Protein AF-0000000078946433 (afdb_homodimer)

Sequence (306 aa):
MAEMIIPYPQLQKILERTCELAVIKPRAEEMMEIVEKKLADLFEVAYENAKAERSDTIKMRHIPITKGFKNSLNLFRAVIEDEKVQIEPIRKFLLKKIPGDIPLEEDVVNELPIIAGTLFVLIGRVIKALHPEIKNVYPEHIEEAKKVLDYTLMAEMIIPYPQLQKILERTCELAVIKPRAEEMMEIVEKKLADLFEVAYENAKAERSDTIKMRHIPITKGFKNSLNLFRAVIEDEKVQIEPIRKFLLKKIPGDIPLEEDVVNELPIIAGTLFVLIGRVIKALHPEIKNVYPEHIEEAKKVLDYTL

InterPro domains:
  IPR009072 Histone-fold [G3DSA:1.10.20.10] (5-153)
  IPR009072 Histone-fold [SSF47113] (1-153)
  IPR015207 Protein of unknown function DUF1931 [PF09123] (11-150)

Nearest PDB structures (foldseek):
  1wwi-assembly1_A  TM=9.466E-01  e=3.142E-09  Thermus thermophilus HB8
  1r4v-assembly1_A  TM=7.487E-01  e=1.246E-05  Aquifex aeolicus VF5
  7dlx-assembly3_C  TM=6.858E-01  e=6.399E-03  Saccharomyces cerevisiae RM11-1a
  4nft-assembly4_D  TM=5.917E-01  e=3.392E-02  Homo sapiens
  4nft-assembly2_B  TM=6.595E-01  e=8.466E-02  Homo sapiens

Radius of gyration: 19.28 Å; Cα contacts (8 Å, |Δi|>4): 413; chains: 2; bounding box: 47×58×39 Å

pLDDT: mean 93.13, std 7.04, range [43.69, 98.5]

Structure (mmCIF, N/CA/C/O backbone):
data_AF-0000000078946433-model_v1
#
loop_
_entity.id
_entity.type
_entity.pdbx_description
1 polymer 'DUF1931 family protein'
#
loop_
_atom_site.group_PDB
_atom_site.id
_atom_site.type_symbol
_atom_site.label_atom_id
_atom_site.label_alt_id
_atom_site.label_comp_id
_atom_site.label_asym_id
_atom_site.label_entity_id
_atom_site.label_seq_id
_atom_site.pdbx_PDB_ins_code
_atom_site.Cartn_x
_atom_site.Cartn_y
_atom_site.Cartn_z
_atom_site.occupancy
_atom_site.B_iso_or_equiv
_atom_site.auth_seq_id
_atom_site.auth_comp_id
_atom_site.auth_asym_id
_atom_site.auth_atom_id
_atom_site.pdbx_PDB_model_num
ATOM 1 N N . MET A 1 1 ? 9.578 -29.906 1.624 1 44.09 1 MET A N 1
ATOM 2 C CA . MET A 1 1 ? 9.812 -28.562 1.107 1 44.09 1 MET A CA 1
ATOM 3 C C . MET A 1 1 ? 8.508 -27.766 1.053 1 44.09 1 MET A C 1
ATOM 5 O O . MET A 1 1 ? 7.465 -28.312 0.686 1 44.09 1 MET A O 1
ATOM 9 N N . ALA A 1 2 ? 8.297 -26.844 1.805 1 53.72 2 ALA A N 1
ATOM 10 C CA . ALA A 1 2 ? 6.98 -26.234 1.917 1 53.72 2 ALA A CA 1
ATOM 11 C C . ALA A 1 2 ? 6.422 -25.875 0.542 1 53.72 2 ALA A C 1
ATOM 13 O O . ALA A 1 2 ? 7.133 -25.328 -0.302 1 53.72 2 ALA A O 1
ATOM 14 N N . GLU A 1 3 ? 5.414 -26.578 0.146 1 73.5 3 GLU A N 1
ATOM 15 C CA . GLU A 1 3 ? 4.801 -26.375 -1.165 1 73.5 3 GLU A CA 1
ATOM 16 C C . GLU A 1 3 ? 4.484 -24.906 -1.411 1 73.5 3 GLU A C 1
ATOM 18 O O . GLU A 1 3 ? 3.838 -24.266 -0.586 1 73.5 3 GLU A O 1
ATOM 23 N N . MET A 1 4 ? 5.254 -24.219 -2.314 1 86.62 4 MET A N 1
ATOM 24 C CA . MET A 1 4 ? 4.996 -22.844 -2.707 1 86.62 4 MET A CA 1
ATOM 25 C C . MET A 1 4 ? 3.609 -22.703 -3.324 1 86.62 4 MET A C 1
ATOM 27 O O . MET A 1 4 ? 3.172 -23.578 -4.082 1 86.62 4 MET A O 1
ATOM 31 N N . ILE A 1 5 ? 2.906 -21.703 -2.92 1 91.19 5 ILE A N 1
ATOM 32 C CA . ILE A 1 5 ? 1.547 -21.531 -3.418 1 91.19 5 ILE A CA 1
ATOM 33 C C . ILE A 1 5 ? 1.578 -21.266 -4.922 1 91.19 5 ILE A C 1
ATOM 35 O O . ILE A 1 5 ? 0.597 -21.516 -5.621 1 91.19 5 ILE A O 1
ATOM 39 N N . ILE A 1 6 ? 2.674 -20.719 -5.434 1 91.19 6 ILE A N 1
ATOM 40 C CA . ILE A 1 6 ? 2.982 -20.641 -6.859 1 91.19 6 ILE A CA 1
ATOM 41 C C . ILE A 1 6 ? 4.258 -21.422 -7.152 1 91.19 6 ILE A C 1
ATOM 43 O O . ILE A 1 6 ? 5.309 -21.172 -6.562 1 91.19 6 ILE A O 1
ATOM 47 N N . PRO A 1 7 ? 4.168 -22.344 -8.07 1 92.88 7 PRO A N 1
ATOM 48 C CA . PRO A 1 7 ? 5.344 -23.172 -8.375 1 92.88 7 PRO A CA 1
ATOM 49 C C . PRO A 1 7 ? 6.523 -22.344 -8.875 1 92.88 7 PRO A C 1
ATOM 51 O O . PRO A 1 7 ? 6.336 -21.359 -9.594 1 92.88 7 PRO A O 1
ATOM 54 N N . TYR A 1 8 ? 7.766 -22.891 -8.562 1 94.81 8 TYR A N 1
ATOM 55 C CA . TYR A 1 8 ? 9.008 -22.172 -8.828 1 94.81 8 TYR A CA 1
ATOM 56 C C . TYR A 1 8 ? 9.148 -21.859 -10.312 1 94.81 8 TYR A C 1
ATOM 58 O O . TYR A 1 8 ? 9.438 -20.719 -10.688 1 94.81 8 TYR A O 1
ATOM 66 N N . PRO A 1 9 ? 8.867 -22.781 -11.203 1 93.44 9 PRO A N 1
ATOM 67 C CA . PRO A 1 9 ? 9.047 -22.469 -12.617 1 93.44 9 PRO A CA 1
ATOM 68 C C . PRO A 1 9 ? 8.148 -21.328 -13.094 1 93.44 9 PRO A C 1
ATOM 70 O O . PRO A 1 9 ? 8.555 -20.531 -13.93 1 93.44 9 PRO A O 1
ATOM 73 N N . GLN A 1 10 ? 6.996 -21.281 -12.562 1 92.06 10 GLN A N 1
ATOM 74 C CA . GLN A 1 10 ? 6.074 -20.203 -12.922 1 92.06 10 GLN A CA 1
ATOM 75 C C . GLN A 1 10 ? 6.547 -18.859 -12.359 1 92.06 10 GLN A C 1
ATOM 77 O O . GLN A 1 10 ? 6.477 -17.844 -13.047 1 92.06 10 GLN A O 1
ATOM 82 N N . LEU A 1 11 ? 7.023 -18.844 -11.156 1 92.38 11 LEU A N 1
ATOM 83 C CA . LEU A 1 11 ? 7.508 -17.641 -10.508 1 92.38 11 LEU A CA 1
ATOM 84 C C . LEU A 1 11 ? 8.68 -17.031 -11.281 1 92.38 11 LEU A C 1
ATOM 86 O O . LEU A 1 11 ? 8.766 -15.812 -11.422 1 92.38 11 LEU A O 1
ATOM 90 N N . GLN A 1 12 ? 9.531 -17.922 -11.727 1 94.06 12 GLN A N 1
ATOM 91 C CA . GLN A 1 12 ? 10.68 -17.469 -12.516 1 94.06 12 GLN A CA 1
ATOM 92 C C . GLN A 1 12 ? 10.227 -16.719 -13.773 1 94.06 12 GLN A C 1
ATOM 94 O O . GLN A 1 12 ? 10.734 -15.648 -14.078 1 94.06 12 GLN A O 1
ATOM 99 N N . LYS A 1 13 ? 9.297 -17.344 -14.438 1 92.5 13 LYS A N 1
ATOM 100 C CA . LYS A 1 13 ? 8.805 -16.734 -15.68 1 92.5 13 LYS A CA 1
ATOM 101 C C . LYS A 1 13 ? 8.109 -15.406 -15.406 1 92.5 13 LYS A C 1
ATOM 103 O O . LYS A 1 13 ? 8.305 -14.445 -16.156 1 92.5 13 LYS A O 1
ATOM 108 N N . ILE A 1 14 ? 7.324 -15.352 -14.367 1 91.75 14 ILE A N 1
ATOM 109 C CA . ILE A 1 14 ? 6.59 -14.141 -14 1 91.75 14 ILE A CA 1
ATOM 110 C C . ILE A 1 14 ? 7.57 -13 -13.742 1 91.75 14 ILE A C 1
ATOM 112 O O . ILE A 1 14 ? 7.426 -11.914 -14.305 1 91.75 14 ILE A O 1
ATOM 116 N N . LEU A 1 15 ? 8.594 -13.227 -12.922 1 93.75 15 LEU A N 1
ATOM 117 C CA . LEU A 1 15 ? 9.547 -12.188 -12.547 1 93.75 15 LEU A CA 1
ATOM 118 C C . LEU A 1 15 ? 10.375 -11.75 -13.75 1 93.75 15 LEU A C 1
ATOM 120 O O . LEU A 1 15 ? 10.664 -10.562 -13.914 1 93.75 15 LEU A O 1
ATOM 124 N N . GLU A 1 16 ? 10.711 -12.711 -14.531 1 93.62 16 GLU A N 1
ATOM 125 C CA . GLU A 1 16 ? 11.5 -12.391 -15.719 1 93.62 16 GLU A CA 1
ATOM 126 C C . GLU A 1 16 ? 10.703 -11.523 -16.688 1 93.62 16 GLU A C 1
ATOM 128 O O . GLU A 1 16 ? 11.203 -10.516 -17.188 1 93.62 16 GLU A O 1
ATOM 133 N N . ARG A 1 17 ? 9.492 -11.852 -16.891 1 91.31 17 ARG A N 1
ATOM 134 C CA . ARG A 1 17 ? 8.664 -11.188 -17.891 1 91.31 17 ARG A CA 1
ATOM 135 C C . ARG A 1 17 ? 8.188 -9.828 -17.391 1 91.31 17 ARG A C 1
ATOM 137 O O . ARG A 1 17 ? 7.98 -8.906 -18.188 1 91.31 17 ARG A O 1
ATOM 144 N N . THR A 1 18 ? 8.016 -9.695 -16.109 1 91.69 18 THR A N 1
ATOM 145 C CA . THR A 1 18 ? 7.395 -8.484 -15.594 1 91.69 18 THR A CA 1
ATOM 146 C C . THR A 1 18 ? 8.453 -7.512 -15.07 1 91.69 18 THR A C 1
ATOM 148 O O . THR A 1 18 ? 8.258 -6.293 -15.109 1 91.69 18 THR A O 1
ATOM 151 N N . CYS A 1 19 ? 9.586 -8.016 -14.555 1 93.25 19 CYS A N 1
ATOM 152 C CA . CYS A 1 19 ? 10.555 -7.152 -13.883 1 93.25 19 CYS A CA 1
ATOM 153 C C . CYS A 1 19 ? 11.953 -7.352 -14.461 1 93.25 19 CYS A C 1
ATOM 155 O O . CYS A 1 19 ? 12.906 -6.699 -14.031 1 93.25 19 CYS A O 1
ATOM 157 N N . GLU A 1 20 ? 12.133 -8.281 -15.406 1 94.88 20 GLU A N 1
ATOM 158 C CA . GLU A 1 20 ? 13.445 -8.594 -15.961 1 94.88 20 GLU A CA 1
ATOM 159 C C . GLU A 1 20 ? 14.422 -9.016 -14.859 1 94.88 20 GLU A C 1
ATOM 161 O O . GLU A 1 20 ? 15.562 -8.555 -14.82 1 94.88 20 GLU A O 1
ATOM 166 N N . LEU A 1 21 ? 13.891 -9.859 -14 1 96.31 21 LEU A N 1
ATOM 167 C CA . LEU A 1 21 ? 14.703 -10.359 -12.891 1 96.31 21 LEU A CA 1
ATOM 168 C C . LEU A 1 21 ? 14.82 -11.883 -12.961 1 96.31 21 LEU A C 1
ATOM 170 O O . LEU A 1 21 ? 13.844 -12.57 -13.242 1 96.31 21 LEU A O 1
ATOM 174 N N . ALA A 1 22 ? 16.016 -12.352 -12.766 1 96.81 22 ALA A N 1
ATOM 175 C CA . ALA A 1 22 ? 16.281 -13.781 -12.586 1 96.81 22 ALA A CA 1
ATOM 176 C C . ALA A 1 22 ? 16.391 -14.141 -11.102 1 96.81 22 ALA A C 1
ATOM 178 O O . ALA A 1 22 ? 17.016 -13.406 -10.328 1 96.81 22 ALA A O 1
ATOM 179 N N . VAL A 1 23 ? 15.711 -15.219 -10.734 1 96 23 VAL A N 1
ATOM 180 C CA . VAL A 1 23 ? 15.727 -15.617 -9.336 1 96 23 VAL A CA 1
ATOM 181 C C . VAL A 1 23 ? 15.992 -17.125 -9.227 1 96 23 VAL A C 1
ATOM 183 O O . VAL A 1 23 ? 15.422 -17.906 -9.984 1 96 23 VAL A O 1
ATOM 186 N N . ILE A 1 24 ? 16.953 -17.516 -8.336 1 96.44 24 ILE A N 1
ATOM 187 C CA . ILE A 1 24 ? 17.156 -18.938 -8.062 1 96.44 24 ILE A CA 1
ATOM 188 C C . ILE A 1 24 ? 16.156 -19.422 -7.012 1 96.44 24 ILE A C 1
ATOM 190 O O . ILE A 1 24 ? 15.508 -18.609 -6.352 1 96.44 24 ILE A O 1
ATOM 194 N N . LYS A 1 25 ? 16.047 -20.672 -6.844 1 95.38 25 LYS A N 1
ATOM 195 C CA . LYS A 1 25 ? 14.984 -21.281 -6.051 1 95.38 25 LYS A CA 1
ATOM 196 C C . LYS A 1 25 ? 15.039 -20.797 -4.602 1 95.38 25 LYS A C 1
ATOM 198 O O . LYS A 1 25 ? 14.023 -20.422 -4.027 1 95.38 25 LYS A O 1
ATOM 203 N N . PRO A 1 26 ? 16.203 -20.719 -3.906 1 96.12 26 PRO A N 1
ATOM 204 C CA . PRO A 1 26 ? 16.234 -20.266 -2.514 1 96.12 26 PRO A CA 1
ATOM 205 C C . PRO A 1 26 ? 15.727 -18.828 -2.35 1 96.12 26 PRO A C 1
ATOM 207 O O . PRO A 1 26 ? 15.062 -18.516 -1.364 1 96.12 26 PRO A O 1
ATOM 210 N N . ARG A 1 27 ? 16.031 -17.984 -3.346 1 96.75 27 ARG A N 1
ATOM 211 C CA . ARG A 1 27 ? 15.578 -16.609 -3.301 1 96.75 27 ARG A CA 1
ATOM 212 C C . ARG A 1 27 ? 14.078 -16.516 -3.561 1 96.75 27 ARG A C 1
ATOM 214 O O . ARG A 1 27 ? 13.383 -15.703 -2.939 1 96.75 27 ARG A O 1
ATOM 221 N N . ALA A 1 28 ? 13.633 -17.344 -4.43 1 96.12 28 ALA A N 1
ATOM 222 C CA . ALA A 1 28 ? 12.203 -17.391 -4.707 1 96.12 28 ALA A CA 1
ATOM 223 C C . ALA A 1 28 ? 11.414 -17.781 -3.465 1 96.12 28 ALA A C 1
ATOM 225 O O . ALA A 1 28 ? 10.336 -17.25 -3.207 1 96.12 28 ALA A O 1
ATOM 226 N N . GLU A 1 29 ? 11.961 -18.672 -2.76 1 96.38 29 GLU A N 1
ATOM 227 C CA . GLU A 1 29 ? 11.32 -19.125 -1.526 1 96.38 29 GLU A CA 1
ATOM 228 C C . GLU A 1 29 ? 11.281 -18 -0.487 1 96.38 29 GLU A C 1
ATOM 230 O O . GLU A 1 29 ? 10.305 -17.859 0.243 1 96.38 29 GLU A O 1
ATOM 235 N N . GLU A 1 30 ? 12.352 -17.297 -0.428 1 96.94 30 GLU A N 1
ATOM 236 C CA . GLU A 1 30 ? 12.383 -16.141 0.465 1 96.94 30 GLU A CA 1
ATOM 237 C C . GLU A 1 30 ? 11.32 -15.109 0.079 1 96.94 30 GLU A C 1
ATOM 239 O O . GLU A 1 30 ? 10.625 -14.578 0.943 1 96.94 30 GLU A O 1
ATOM 244 N N . MET A 1 31 ? 11.188 -14.883 -1.16 1 96.94 31 MET A N 1
ATOM 245 C CA . MET A 1 31 ? 10.18 -13.953 -1.648 1 96.94 31 MET A CA 1
ATOM 246 C C . MET A 1 31 ? 8.773 -14.469 -1.36 1 96.94 31 MET A C 1
ATOM 248 O O . MET A 1 31 ? 7.871 -13.688 -1.046 1 96.94 31 MET A O 1
ATOM 252 N N . MET A 1 32 ? 8.625 -15.773 -1.478 1 96.19 32 MET A N 1
ATOM 253 C CA . MET A 1 32 ? 7.324 -16.391 -1.226 1 96.19 32 MET A CA 1
ATOM 254 C C . MET A 1 32 ? 6.883 -16.156 0.216 1 96.19 32 MET A C 1
ATOM 256 O O . MET A 1 32 ? 5.695 -15.961 0.483 1 96.19 32 MET A O 1
ATOM 260 N N . GLU A 1 33 ? 7.82 -16.172 1.097 1 96.25 33 GLU A N 1
ATOM 261 C CA . GLU A 1 33 ? 7.484 -15.898 2.492 1 96.25 33 GLU A CA 1
ATOM 262 C C . GLU A 1 33 ? 6.887 -14.5 2.652 1 96.25 33 GLU A C 1
ATOM 264 O O . GLU A 1 33 ? 5.934 -14.312 3.414 1 96.25 33 GLU A O 1
ATOM 269 N N . ILE A 1 34 ? 7.426 -13.578 1.973 1 97.75 34 ILE A N 1
ATOM 270 C CA . ILE A 1 34 ? 6.902 -12.219 2.012 1 97.75 34 ILE A CA 1
ATOM 271 C C . ILE A 1 34 ? 5.5 -12.188 1.404 1 97.75 34 ILE A C 1
ATOM 273 O O . ILE A 1 34 ? 4.586 -11.578 1.964 1 97.75 34 ILE A O 1
ATOM 277 N N . VAL A 1 35 ? 5.332 -12.859 0.272 1 97 35 VAL A N 1
ATOM 278 C CA . VAL A 1 35 ? 4.051 -12.891 -0.424 1 97 35 VAL A CA 1
ATOM 279 C C . VAL A 1 35 ? 2.984 -13.492 0.49 1 97 35 VAL A C 1
ATOM 281 O O . VAL A 1 35 ? 1.884 -12.945 0.609 1 97 35 VAL A O 1
ATOM 284 N N . GLU A 1 36 ? 3.346 -14.578 1.082 1 96.56 36 GLU A N 1
ATOM 285 C CA . GLU A 1 36 ? 2.406 -15.25 1.977 1 96.56 36 GLU A CA 1
ATOM 286 C C . GLU A 1 36 ? 2 -14.336 3.131 1 96.56 36 GLU A C 1
ATOM 288 O O . GLU A 1 36 ? 0.82 -14.258 3.48 1 96.56 36 GLU A O 1
ATOM 293 N N . LYS A 1 37 ? 2.934 -13.711 3.705 1 97 37 LYS A N 1
ATOM 294 C CA . LYS A 1 37 ? 2.645 -12.789 4.801 1 97 37 LYS A CA 1
ATOM 295 C C . LYS A 1 37 ? 1.746 -11.648 4.332 1 97 37 LYS A C 1
ATOM 297 O O . LYS A 1 37 ? 0.779 -11.297 5.012 1 97 37 LYS A O 1
ATOM 302 N N . LYS A 1 38 ? 2.074 -11.039 3.201 1 97.75 38 LYS A N 1
ATOM 303 C CA . LYS A 1 38 ? 1.301 -9.898 2.715 1 97.75 38 LYS A CA 1
ATOM 304 C C . LYS A 1 38 ? -0.093 -10.336 2.27 1 97.75 38 LYS A C 1
ATOM 306 O O . LYS A 1 38 ? -1.058 -9.578 2.41 1 97.75 38 LYS A O 1
ATOM 311 N N . LEU A 1 39 ? -0.188 -11.523 1.683 1 97.62 39 LEU A N 1
ATOM 312 C CA . LEU A 1 39 ? -1.496 -12.078 1.354 1 97.62 39 LEU A CA 1
ATOM 313 C C . LEU A 1 39 ? -2.361 -12.211 2.604 1 97.62 39 LEU A C 1
ATOM 315 O O . LE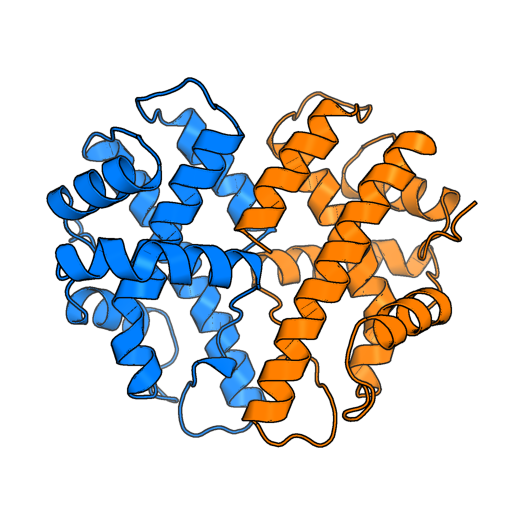U A 1 39 ? -3.518 -11.781 2.609 1 97.62 39 LEU A O 1
ATOM 319 N N . ALA A 1 40 ? -1.793 -12.766 3.633 1 97.31 40 ALA A N 1
ATOM 320 C CA . ALA A 1 40 ? -2.504 -12.891 4.902 1 97.31 40 ALA A CA 1
ATOM 321 C C . ALA A 1 40 ? -2.902 -11.516 5.441 1 97.31 40 ALA A C 1
ATOM 323 O O . ALA A 1 40 ? -4.027 -11.336 5.914 1 97.31 40 ALA A O 1
ATOM 324 N N . ASP A 1 41 ? -1.976 -10.594 5.371 1 97.75 41 ASP A N 1
ATOM 325 C CA . ASP A 1 41 ? -2.25 -9.242 5.848 1 97.75 41 ASP A CA 1
ATOM 326 C C . ASP A 1 41 ? -3.414 -8.617 5.082 1 97.75 41 ASP A C 1
ATOM 328 O O . ASP A 1 41 ? -4.285 -7.98 5.676 1 97.75 41 ASP A O 1
ATOM 332 N N . LEU A 1 42 ? -3.43 -8.734 3.756 1 98.12 42 LEU A N 1
ATOM 333 C CA . LEU A 1 42 ? -4.504 -8.195 2.93 1 98.12 42 LEU A CA 1
ATOM 334 C C . LEU A 1 42 ? -5.855 -8.758 3.359 1 98.12 42 LEU A C 1
ATOM 336 O O . LEU A 1 42 ? -6.828 -8.008 3.488 1 98.12 42 LEU A O 1
ATOM 340 N N . PHE A 1 43 ? -5.887 -9.992 3.662 1 98.31 43 PHE A N 1
ATOM 341 C CA . PHE A 1 43 ? -7.176 -10.625 3.908 1 98.31 43 PHE A CA 1
ATOM 342 C C . PHE A 1 43 ? -7.578 -10.484 5.371 1 98.31 43 PHE A C 1
ATOM 344 O O . PHE A 1 43 ? -8.75 -10.641 5.715 1 98.31 43 PHE A O 1
ATOM 351 N N . GLU A 1 44 ? -6.594 -10.281 6.219 1 97.75 44 GLU A N 1
ATOM 352 C CA . GLU A 1 44 ? -6.961 -9.852 7.562 1 97.75 44 GLU A CA 1
ATOM 353 C C . GLU A 1 44 ? -7.789 -8.57 7.527 1 97.75 44 GLU A C 1
ATOM 355 O O . GLU A 1 44 ? -8.82 -8.469 8.195 1 97.75 44 GLU A O 1
ATOM 360 N N . VAL A 1 45 ? -7.352 -7.617 6.754 1 97.88 45 VAL A N 1
ATOM 361 C CA . VAL A 1 45 ? -8.07 -6.355 6.621 1 97.88 45 VAL A CA 1
ATOM 362 C C . VAL A 1 45 ? -9.406 -6.59 5.922 1 97.88 45 VAL A C 1
ATOM 364 O O . VAL A 1 45 ? -10.422 -6.016 6.312 1 97.88 45 VAL A O 1
ATOM 367 N N . ALA A 1 46 ? -9.398 -7.441 4.895 1 98.25 46 ALA A N 1
ATOM 368 C CA . ALA A 1 46 ? -10.641 -7.758 4.191 1 98.25 46 ALA A CA 1
ATOM 369 C C . ALA A 1 46 ? -11.68 -8.328 5.152 1 98.25 46 ALA A C 1
ATOM 371 O O . ALA A 1 46 ? -12.859 -7.969 5.082 1 98.25 46 ALA A O 1
ATOM 372 N N . TYR A 1 47 ? -11.211 -9.195 6.012 1 98 47 TYR A N 1
ATOM 373 C CA . TYR A 1 47 ? -12.086 -9.805 7.008 1 98 47 TYR A CA 1
ATOM 374 C C . TYR A 1 47 ? -12.68 -8.742 7.93 1 98 47 TYR A C 1
ATOM 376 O O . TYR A 1 47 ? -13.883 -8.727 8.172 1 98 47 TYR A O 1
ATOM 384 N N . GLU A 1 48 ? -11.859 -7.871 8.391 1 97.69 48 GLU A N 1
ATOM 385 C CA . GLU A 1 48 ? -12.312 -6.797 9.273 1 97.69 48 GLU A CA 1
ATOM 386 C C . GLU A 1 48 ? -13.344 -5.91 8.578 1 97.69 48 GLU A C 1
ATOM 388 O O . GLU A 1 48 ? -14.336 -5.512 9.18 1 97.69 48 GLU A O 1
ATOM 393 N N . ASN A 1 49 ? -13.094 -5.586 7.34 1 98.12 49 ASN A N 1
ATOM 394 C CA . ASN A 1 49 ? -14.016 -4.754 6.574 1 98.12 49 ASN A CA 1
ATOM 395 C C . ASN A 1 49 ? -15.352 -5.457 6.355 1 98.12 49 ASN A C 1
ATOM 397 O O . ASN A 1 49 ? -16.406 -4.828 6.445 1 98.12 49 ASN A O 1
ATOM 401 N N . ALA A 1 50 ? -15.273 -6.715 5.996 1 98.25 50 ALA A N 1
ATOM 402 C CA . ALA A 1 50 ? -16.5 -7.492 5.805 1 98.25 50 ALA A CA 1
ATOM 403 C C . ALA A 1 50 ? -17.328 -7.535 7.086 1 98.25 50 ALA A C 1
ATOM 405 O O . ALA A 1 50 ? -18.547 -7.387 7.043 1 98.25 50 ALA A O 1
ATOM 406 N N . LYS A 1 51 ? -16.688 -7.762 8.227 1 97.62 51 LYS A N 1
ATOM 407 C CA . LYS A 1 51 ? -17.359 -7.766 9.523 1 97.62 51 LYS A CA 1
ATOM 408 C C . LYS A 1 51 ? -18.016 -6.41 9.812 1 97.62 51 LYS A C 1
ATOM 410 O O . LYS A 1 51 ? -19.156 -6.348 10.25 1 97.62 51 LYS A O 1
ATOM 415 N N . ALA A 1 52 ? -17.25 -5.371 9.547 1 96.75 52 ALA A N 1
ATOM 416 C CA . ALA A 1 52 ? -17.766 -4.023 9.781 1 96.75 52 ALA A CA 1
ATOM 417 C C . ALA A 1 52 ? -18.984 -3.736 8.922 1 96.75 52 ALA A C 1
ATOM 419 O O . ALA A 1 52 ? -19.891 -3.02 9.344 1 96.75 52 ALA A O 1
ATOM 420 N N . GLU A 1 53 ? -19.016 -4.242 7.707 1 97.06 53 GLU A N 1
ATOM 421 C CA . GLU A 1 53 ? -20.156 -4.07 6.805 1 97.06 53 GLU A CA 1
ATOM 422 C C . GLU A 1 53 ? -21.281 -5.031 7.152 1 97.06 53 GLU A C 1
ATOM 424 O O . GLU A 1 53 ? -22.406 -4.891 6.645 1 97.06 53 GLU A O 1
ATOM 429 N N . ARG A 1 54 ? -21.031 -6.051 7.996 1 97.06 54 ARG A N 1
ATOM 430 C CA . ARG A 1 54 ? -21.938 -7.156 8.273 1 97.06 54 ARG A CA 1
ATOM 431 C C . ARG A 1 54 ? -22.297 -7.914 7 1 97.06 54 ARG A C 1
ATOM 433 O O . ARG A 1 54 ? -23.469 -8.195 6.746 1 97.06 54 ARG A O 1
ATOM 440 N N . SER A 1 55 ? -21.219 -8.109 6.234 1 97.19 55 SER A N 1
ATOM 441 C CA . SER A 1 55 ? -21.375 -8.844 4.984 1 97.19 55 SER A CA 1
ATOM 442 C C . SER A 1 55 ? -21.312 -10.352 5.219 1 97.19 55 SER A C 1
ATOM 444 O O . SER A 1 55 ? -20.547 -10.828 6.055 1 97.19 55 SER A O 1
ATOM 446 N N . ASP A 1 56 ? -22.016 -11.125 4.383 1 97.44 56 ASP A N 1
ATOM 447 C CA . ASP A 1 56 ? -22.047 -12.578 4.523 1 97.44 56 ASP A CA 1
ATOM 448 C C . ASP A 1 56 ? -20.859 -13.227 3.822 1 97.44 56 ASP A C 1
ATOM 450 O O . ASP A 1 56 ? -20.562 -14.398 4.047 1 97.44 56 ASP A O 1
ATOM 454 N N . THR A 1 57 ? -20.188 -12.461 2.977 1 98.19 57 THR A N 1
ATOM 455 C CA . THR A 1 57 ? -19 -12.938 2.258 1 98.19 57 THR A CA 1
ATOM 456 C C . THR A 1 57 ? -17.938 -11.844 2.193 1 98.19 57 THR A C 1
ATOM 458 O O . THR A 1 57 ? -18.234 -10.664 2.373 1 98.19 57 THR A O 1
ATOM 461 N N . ILE A 1 58 ? -16.75 -12.266 2.049 1 98.19 58 ILE A N 1
ATOM 462 C CA . ILE A 1 58 ? -15.672 -11.328 1.739 1 98.19 58 ILE A CA 1
ATOM 463 C C . ILE A 1 58 ? -15.703 -10.984 0.251 1 98.19 58 ILE A C 1
ATOM 465 O O . ILE A 1 58 ? -15.68 -11.875 -0.599 1 98.19 58 ILE A O 1
ATOM 469 N N . LYS A 1 59 ? -15.789 -9.734 -0.07 1 98.31 59 LYS A N 1
ATOM 470 C CA . LYS A 1 59 ? -15.883 -9.219 -1.433 1 98.31 59 LYS A CA 1
ATOM 471 C C . LYS A 1 59 ? -14.625 -8.453 -1.82 1 98.31 59 LYS A C 1
ATOM 473 O O . LYS A 1 59 ? -13.828 -8.086 -0.957 1 98.31 59 LYS A O 1
ATOM 478 N N . MET A 1 60 ? -14.43 -8.203 -3.092 1 97.44 60 MET A N 1
ATOM 479 C CA . MET A 1 60 ? -13.242 -7.523 -3.592 1 97.44 60 MET A CA 1
ATOM 480 C C . MET A 1 60 ? -13.07 -6.16 -2.93 1 97.44 60 MET A C 1
ATOM 482 O O . MET A 1 60 ? -11.953 -5.754 -2.605 1 97.44 60 MET A O 1
ATOM 486 N N . ARG A 1 61 ? -14.188 -5.477 -2.682 1 97.56 61 ARG A N 1
ATOM 487 C CA . ARG A 1 61 ? -14.125 -4.129 -2.129 1 97.56 61 ARG A CA 1
ATOM 488 C C . ARG A 1 61 ? -13.633 -4.152 -0.687 1 97.56 61 ARG A C 1
ATOM 490 O O . ARG A 1 61 ? -13.289 -3.107 -0.126 1 97.56 61 ARG A O 1
ATOM 497 N N . HIS A 1 62 ? -13.68 -5.332 -0.046 1 98.5 62 HIS A N 1
ATOM 498 C CA . HIS A 1 62 ? -13.219 -5.445 1.334 1 98.5 62 HIS A CA 1
ATOM 499 C C . HIS A 1 62 ? -11.695 -5.5 1.403 1 98.5 62 HIS A C 1
ATOM 501 O O . HIS A 1 62 ? -11.109 -5.281 2.467 1 98.5 62 HIS A O 1
ATOM 507 N N . ILE A 1 63 ? -11.031 -5.965 0.329 1 98.44 63 ILE A N 1
ATOM 508 C CA . ILE A 1 63 ? -9.578 -6.09 0.264 1 98.44 63 ILE A CA 1
ATOM 509 C C . ILE A 1 63 ? -8.953 -4.719 0.007 1 98.44 63 ILE A C 1
ATOM 511 O O . ILE A 1 63 ? -9.383 -3.996 -0.896 1 98.44 63 ILE A O 1
ATOM 515 N N . PRO A 1 64 ? -7.973 -4.344 0.821 1 98.19 64 PRO A N 1
ATOM 516 C CA . PRO A 1 64 ? -7.375 -3.02 0.642 1 98.19 64 PRO A CA 1
ATOM 517 C C . PRO A 1 64 ? -6.414 -2.961 -0.546 1 98.19 64 PRO A C 1
ATOM 519 O O . PRO A 1 64 ? -5.211 -2.775 -0.363 1 98.19 64 PRO A O 1
ATOM 522 N N . ILE A 1 65 ? -6.98 -3.041 -1.709 1 97.44 65 ILE A N 1
ATOM 523 C CA . ILE A 1 65 ? -6.211 -2.896 -2.939 1 97.44 65 ILE A CA 1
ATOM 524 C C . ILE A 1 65 ? -6.027 -1.416 -3.264 1 97.44 65 ILE A C 1
ATOM 526 O O . ILE A 1 65 ? -6.965 -0.752 -3.713 1 97.44 65 ILE A O 1
ATOM 530 N N . THR A 1 66 ? -4.871 -0.929 -3.039 1 97.44 66 THR A N 1
ATOM 531 C CA . THR A 1 66 ? -4.551 0.466 -3.32 1 97.44 66 THR A CA 1
ATOM 532 C C . THR A 1 66 ? -4.469 0.709 -4.824 1 97.44 66 THR A C 1
ATOM 534 O O . THR A 1 66 ? -4.426 -0.24 -5.613 1 97.44 66 THR A O 1
ATOM 537 N N . LYS A 1 67 ? -4.484 1.905 -5.191 1 96.12 67 LYS A N 1
ATOM 538 C CA . LYS A 1 67 ? -4.387 2.223 -6.613 1 96.12 67 LYS A CA 1
ATOM 539 C C . LYS A 1 67 ? -3.084 1.7 -7.207 1 96.12 67 LYS A C 1
ATOM 541 O O . LYS A 1 67 ? -3.07 1.165 -8.32 1 96.12 67 LYS A O 1
ATOM 546 N N . GLY A 1 68 ? -1.989 1.922 -6.523 1 93.88 68 GLY A N 1
ATOM 547 C CA . GLY A 1 68 ? -0.729 1.366 -6.988 1 93.88 68 GLY A CA 1
ATOM 548 C C . GLY A 1 68 ? -0.776 -0.137 -7.188 1 93.88 68 GLY A C 1
ATOM 549 O O . GLY A 1 68 ? -0.318 -0.649 -8.211 1 93.88 68 GLY A O 1
ATOM 550 N N . PHE A 1 69 ? -1.33 -0.818 -6.227 1 95.31 69 PHE A N 1
ATOM 551 C CA . PHE A 1 69 ? -1.49 -2.264 -6.34 1 95.31 69 PHE A CA 1
ATOM 552 C C . PHE A 1 69 ? -2.369 -2.621 -7.531 1 95.31 69 PHE A C 1
ATOM 554 O O . PHE A 1 69 ? -2.033 -3.518 -8.305 1 95.31 69 PHE A O 1
ATOM 561 N N . LYS A 1 70 ? -3.455 -1.922 -7.645 1 94.56 70 LYS A N 1
ATOM 562 C CA . LYS A 1 70 ? -4.398 -2.172 -8.727 1 94.56 70 LYS A CA 1
ATOM 563 C C . LYS A 1 70 ? -3.729 -2.008 -10.086 1 94.56 70 LYS A C 1
ATOM 565 O O . LYS A 1 70 ? -3.963 -2.801 -11 1 94.56 70 LYS A O 1
ATOM 570 N N . ASN A 1 71 ? -2.904 -0.989 -10.195 1 91.19 71 ASN A N 1
ATOM 571 C CA . ASN A 1 71 ? -2.176 -0.783 -11.445 1 91.19 71 ASN A CA 1
ATOM 572 C C . ASN A 1 71 ? -1.257 -1.961 -11.758 1 91.19 71 ASN A C 1
ATOM 574 O O . ASN A 1 71 ? -1.182 -2.406 -12.906 1 91.19 71 ASN A O 1
ATOM 578 N N . SER A 1 72 ? -0.619 -2.463 -10.766 1 88.62 72 SER A N 1
ATOM 579 C CA . SER A 1 72 ? 0.243 -3.627 -10.938 1 88.62 72 SER A CA 1
ATOM 580 C C . SER A 1 72 ? -0.57 -4.875 -11.266 1 88.62 72 SER A C 1
ATOM 582 O O . SER A 1 72 ? -0.158 -5.688 -12.094 1 88.62 72 SER A O 1
ATOM 584 N N . LEU A 1 73 ? -1.749 -4.969 -10.602 1 91.19 73 LEU A N 1
ATOM 585 C CA . LEU A 1 73 ? -2.662 -6.086 -10.836 1 91.19 73 LEU A CA 1
ATOM 586 C C . LEU A 1 73 ? -3.115 -6.125 -12.289 1 91.19 73 LEU A C 1
ATOM 588 O O . LEU A 1 73 ? -3.07 -7.176 -12.93 1 91.19 73 LEU A O 1
ATOM 592 N N . ASN A 1 74 ? -3.473 -5.012 -12.812 1 87.25 74 ASN A N 1
ATOM 593 C CA . ASN A 1 74 ? -3.986 -4.922 -14.172 1 87.25 74 ASN A CA 1
ATOM 594 C C . ASN A 1 74 ? -2.904 -5.242 -15.203 1 87.25 74 ASN A C 1
ATOM 596 O O . ASN A 1 74 ? -3.168 -5.918 -16.203 1 87.25 74 ASN A O 1
ATOM 600 N N . LEU A 1 75 ? -1.732 -4.773 -14.922 1 79 75 LEU A N 1
ATOM 601 C CA . LEU A 1 75 ? -0.622 -5.035 -15.828 1 79 75 LEU A CA 1
ATOM 602 C C . LEU A 1 75 ? -0.236 -6.508 -15.805 1 79 75 LEU A C 1
ATOM 604 O O . LEU A 1 75 ? 0.094 -7.086 -16.844 1 79 75 LEU A O 1
ATOM 608 N N . PHE A 1 76 ? -0.416 -7.094 -14.641 1 85.75 76 PHE A N 1
ATOM 609 C CA . PHE A 1 76 ? 0.021 -8.469 -14.438 1 85.75 76 PHE A CA 1
ATOM 610 C C . PHE A 1 76 ? -1.007 -9.445 -14.984 1 85.75 76 PHE A C 1
ATOM 612 O O . PHE A 1 76 ? -0.67 -10.586 -15.32 1 85.75 76 PHE A O 1
ATOM 619 N N . ARG A 1 77 ? -2.23 -9.094 -15.094 1 83.88 77 ARG A N 1
ATOM 620 C CA . ARG A 1 77 ? -3.312 -9.992 -15.484 1 83.88 77 ARG A CA 1
ATOM 621 C C . ARG A 1 77 ? -2.986 -10.711 -16.797 1 83.88 77 ARG A C 1
ATOM 623 O O . ARG A 1 77 ? -3.186 -11.922 -16.906 1 83.88 77 ARG A O 1
ATOM 630 N N . ALA A 1 78 ? -2.4 -10.07 -17.734 1 77.88 78 ALA A N 1
ATOM 631 C CA . ALA A 1 78 ? -2.098 -10.695 -19.031 1 77.88 78 ALA A CA 1
ATOM 632 C C . ALA A 1 78 ? -0.965 -11.703 -18.891 1 77.88 78 ALA A C 1
ATOM 634 O O . ALA A 1 78 ? -0.986 -12.758 -19.547 1 77.88 78 ALA A O 1
ATOM 635 N N . VAL A 1 79 ? -0.064 -11.477 -18.062 1 79.12 79 VAL A N 1
ATOM 636 C CA . VAL A 1 79 ? 1.12 -12.32 -17.906 1 79.12 79 VAL A CA 1
ATOM 637 C C . VAL A 1 79 ? 0.756 -13.602 -17.172 1 79.12 79 VAL A C 1
ATOM 639 O O . VAL A 1 79 ? 1.173 -14.695 -17.562 1 79.12 79 VAL A O 1
ATOM 642 N N . ILE A 1 80 ? -0.066 -13.445 -16.172 1 78.88 80 ILE A N 1
ATOM 643 C CA . ILE A 1 80 ? -0.377 -14.586 -15.312 1 78.88 80 ILE A CA 1
ATOM 644 C C . ILE A 1 80 ? -1.32 -15.531 -16.047 1 78.88 80 ILE A C 1
ATOM 646 O O . ILE A 1 80 ? -1.302 -16.75 -15.812 1 78.88 80 ILE A O 1
ATOM 650 N N . GLU A 1 81 ? -2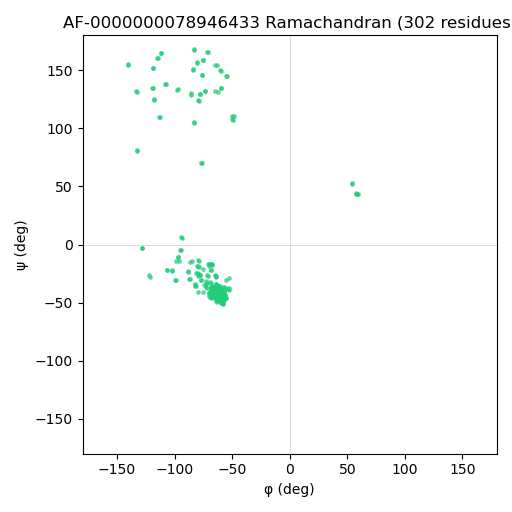.17 -14.969 -16.812 1 78 81 GLU A N 1
ATOM 651 C CA . GLU A 1 81 ? -3.086 -15.805 -17.578 1 78 81 GLU A CA 1
ATOM 652 C C . GLU A 1 81 ? -2.326 -16.828 -18.438 1 78 81 GLU A C 1
ATOM 654 O O . GLU A 1 81 ? -2.77 -17.969 -18.594 1 78 81 GLU A O 1
ATOM 659 N N . ASP A 1 82 ? -1.243 -16.516 -18.844 1 80 82 ASP A N 1
ATOM 660 C CA . ASP A 1 82 ? -0.42 -17.391 -19.656 1 80 82 ASP A CA 1
ATOM 661 C C . ASP A 1 82 ? 0.209 -18.5 -18.812 1 80 82 ASP A C 1
ATOM 663 O O . ASP A 1 82 ? 0.519 -19.578 -19.328 1 80 82 ASP A O 1
ATOM 667 N N . GLU A 1 83 ? 0.279 -18.234 -17.516 1 82.69 83 GLU A N 1
ATOM 668 C CA . GLU A 1 83 ? 0.979 -19.188 -16.656 1 82.69 83 GLU A CA 1
ATOM 669 C C . GLU A 1 83 ? 0.003 -20.156 -15.992 1 82.69 83 GLU A C 1
ATOM 671 O O . GLU A 1 83 ? 0.414 -21.188 -15.445 1 82.69 83 GLU A O 1
ATOM 676 N N . LYS A 1 84 ? -1.188 -19.875 -16.031 1 82.38 84 LYS A N 1
ATOM 677 C CA . LYS A 1 84 ? -2.248 -20.734 -15.5 1 82.38 84 LYS A CA 1
ATOM 678 C C . LYS A 1 84 ? -1.987 -21.094 -14.047 1 82.38 84 LYS A C 1
ATOM 680 O O . LYS A 1 84 ? -2.021 -22.281 -13.68 1 82.38 84 LYS A O 1
ATOM 685 N N . VAL A 1 85 ? -1.771 -20.125 -13.211 1 86.06 85 VAL A N 1
ATOM 686 C CA . VAL A 1 85 ? -1.551 -20.344 -11.789 1 86.06 85 VAL A CA 1
ATOM 687 C C . VAL A 1 85 ? -2.811 -20.922 -11.148 1 86.06 85 VAL A C 1
ATOM 689 O O . VAL A 1 85 ? -3.92 -20.438 -11.406 1 86.06 85 VAL A O 1
ATOM 692 N N . GLN A 1 86 ? -2.561 -21.969 -10.383 1 88.81 86 GLN A N 1
ATOM 693 C CA . GLN A 1 86 ? -3.682 -22.688 -9.781 1 88.81 86 GLN A CA 1
ATOM 694 C C . GLN A 1 86 ? -4.254 -21.906 -8.594 1 88.81 86 GLN A C 1
ATOM 696 O O . GLN A 1 86 ? -3.508 -21.344 -7.793 1 88.81 86 GLN A O 1
ATOM 701 N N . ILE A 1 87 ? -5.535 -22 -8.422 1 91.38 87 ILE A N 1
ATOM 702 C CA . ILE A 1 87 ? -6.273 -21.281 -7.391 1 91.38 87 ILE A CA 1
ATOM 703 C C . ILE A 1 87 ? -6.168 -22.031 -6.066 1 91.38 87 ILE A C 1
ATOM 705 O O . ILE A 1 87 ? -5.98 -21.422 -5.012 1 91.38 87 ILE A O 1
ATOM 709 N N . GLU A 1 88 ? -6.16 -23.281 -6.086 1 93.19 88 GLU A N 1
ATOM 710 C CA . GLU A 1 88 ? -6.43 -24.109 -4.914 1 93.19 88 GLU A CA 1
ATOM 711 C C . GLU A 1 88 ? -5.312 -23.984 -3.881 1 93.19 88 GLU A C 1
ATOM 713 O O . GLU A 1 88 ? -5.578 -23.812 -2.689 1 93.19 88 GLU A O 1
ATOM 718 N N . PRO A 1 89 ? -4.059 -24.047 -4.285 1 93.69 89 PRO A N 1
ATOM 719 C CA . PRO A 1 89 ? -3.006 -23.891 -3.279 1 93.69 89 PRO A CA 1
ATOM 720 C C . PRO A 1 89 ? -3.061 -22.547 -2.566 1 93.69 89 PRO A C 1
ATOM 722 O O . PRO A 1 89 ? -2.793 -22.453 -1.365 1 93.69 89 PRO A O 1
ATOM 725 N N . ILE A 1 90 ? -3.402 -21.516 -3.275 1 94.81 90 ILE A N 1
ATOM 726 C CA . ILE A 1 90 ? -3.494 -20.172 -2.707 1 94.81 90 ILE A CA 1
ATOM 727 C C . ILE A 1 90 ? -4.684 -20.094 -1.754 1 94.81 90 ILE A C 1
ATOM 729 O O . ILE A 1 90 ? -4.562 -19.594 -0.635 1 94.81 90 ILE A O 1
ATOM 733 N N . ARG A 1 91 ? -5.785 -20.641 -2.219 1 94.62 91 ARG A N 1
ATOM 734 C CA . ARG A 1 91 ? -7.004 -20.656 -1.418 1 94.62 91 ARG A CA 1
ATOM 735 C C . ARG A 1 91 ? -6.793 -21.422 -0.113 1 94.62 91 ARG A C 1
ATOM 737 O O . ARG A 1 91 ? -7.16 -20.922 0.96 1 94.62 91 ARG A O 1
ATOM 744 N N . LYS A 1 92 ? -6.215 -22.578 -0.198 1 93.94 92 LYS A N 1
ATOM 745 C CA . LYS A 1 92 ? -5.961 -23.406 0.977 1 93.94 92 LYS A CA 1
ATOM 746 C C . LYS A 1 92 ? -5.074 -22.672 1.982 1 93.94 92 LYS A C 1
ATOM 748 O O . LYS A 1 92 ? -5.344 -22.703 3.186 1 93.94 92 LYS A O 1
ATOM 753 N N . PHE A 1 93 ? -4.082 -22.094 1.491 1 95.31 93 PHE A N 1
ATOM 754 C CA . PHE A 1 93 ? -3.201 -21.328 2.367 1 95.31 93 PHE A CA 1
ATOM 755 C C . PHE A 1 93 ? -3.979 -20.234 3.092 1 95.31 93 PHE A C 1
ATOM 757 O O . PHE A 1 93 ? -3.887 -20.109 4.316 1 95.31 93 PHE A O 1
ATOM 764 N N . LEU A 1 94 ? -4.723 -19.469 2.299 1 94.06 94 LEU A N 1
ATOM 765 C CA . LEU A 1 94 ? -5.434 -18.312 2.836 1 94.06 94 LEU A CA 1
ATOM 766 C C . LEU A 1 94 ? -6.449 -18.734 3.889 1 94.06 94 LEU A C 1
ATOM 768 O O . LEU A 1 94 ? -6.574 -18.094 4.934 1 94.06 94 LEU A O 1
ATOM 772 N N . LEU A 1 95 ? -7.117 -19.781 3.662 1 92.88 95 LEU A N 1
ATOM 773 C CA . LEU A 1 95 ? -8.188 -20.219 4.555 1 92.88 95 LEU A CA 1
ATOM 774 C C . LEU A 1 95 ? -7.613 -20.719 5.875 1 92.88 9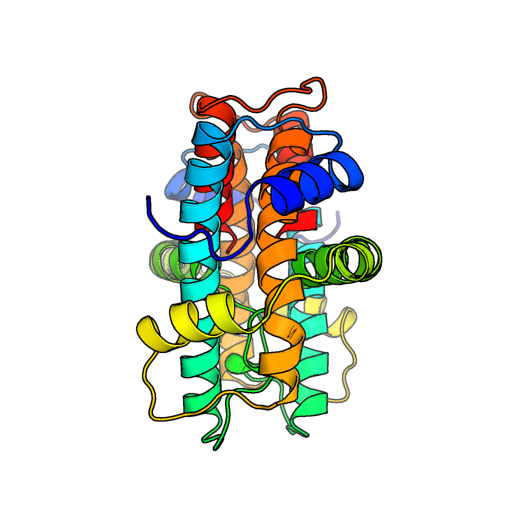5 LEU A C 1
ATOM 776 O O . LEU A 1 95 ? -8.328 -20.781 6.883 1 92.88 95 LEU A O 1
ATOM 780 N N . LYS A 1 96 ? -6.34 -21.031 5.887 1 94.19 96 LYS A N 1
ATOM 781 C CA . LYS A 1 96 ? -5.68 -21.406 7.133 1 94.19 96 LYS A CA 1
ATOM 782 C C . LYS A 1 96 ? -5.316 -20.188 7.961 1 94.19 96 LYS A C 1
ATOM 784 O O . LYS A 1 96 ? -5.066 -20.281 9.164 1 94.19 96 LYS A O 1
ATOM 789 N N . LYS A 1 97 ? -5.273 -19.062 7.348 1 92.56 97 LYS A N 1
ATOM 790 C CA . LYS A 1 97 ? -4.727 -17.875 7.988 1 92.56 97 LYS A CA 1
ATOM 791 C C . LYS A 1 97 ? -5.844 -16.953 8.477 1 92.56 97 LYS A C 1
ATOM 793 O O . LYS A 1 97 ? -5.609 -16.078 9.32 1 92.56 97 LYS A O 1
ATOM 798 N N . ILE A 1 98 ? -7.09 -17.016 7.938 1 91.81 98 ILE A N 1
ATOM 799 C CA . ILE A 1 98 ? -8.172 -16.109 8.312 1 91.81 98 ILE A CA 1
ATOM 800 C C . ILE A 1 98 ? -9.32 -16.922 8.914 1 91.81 98 ILE A C 1
ATOM 802 O O . ILE A 1 98 ? -9.469 -18.109 8.641 1 91.81 98 ILE A O 1
ATOM 806 N N . PRO A 1 99 ? -10.07 -16.234 9.797 1 92.19 99 PRO A N 1
ATOM 807 C CA . PRO A 1 99 ? -11.234 -16.938 10.336 1 92.19 99 PRO A CA 1
ATOM 808 C C . PRO A 1 99 ? -12.172 -17.469 9.25 1 92.19 99 PRO A C 1
ATOM 810 O O . PRO A 1 99 ? -12.344 -16.828 8.211 1 92.19 99 PRO A O 1
ATOM 813 N N . GLY A 1 100 ? -12.828 -18.688 9.461 1 89.56 100 GLY A N 1
ATOM 814 C CA . GLY A 1 100 ? -13.617 -19.375 8.453 1 89.56 100 GLY A CA 1
ATOM 815 C C . GLY A 1 100 ? -15.094 -19.031 8.516 1 89.56 100 GLY A C 1
ATOM 816 O O . GLY A 1 100 ? -15.883 -19.516 7.703 1 89.56 100 GLY A O 1
ATOM 817 N N . ASP A 1 101 ? -15.438 -18.125 9.336 1 94.81 101 ASP A N 1
ATOM 818 C CA . ASP A 1 101 ? -16.859 -17.844 9.555 1 94.81 101 ASP A CA 1
ATOM 819 C C . ASP A 1 101 ? -17.422 -16.984 8.43 1 94.81 101 ASP A C 1
ATOM 821 O O . ASP A 1 101 ? -18.641 -16.969 8.203 1 94.81 101 ASP A O 1
ATOM 825 N N . ILE A 1 102 ? -16.672 -16.203 7.73 1 97 102 ILE A N 1
ATOM 826 C CA . ILE A 1 102 ? -17.094 -15.445 6.562 1 97 102 ILE A CA 1
ATOM 827 C C . ILE A 1 102 ? -16.406 -15.984 5.316 1 97 102 ILE A C 1
ATOM 829 O O . ILE A 1 102 ? -15.203 -15.797 5.133 1 97 102 ILE A O 1
ATOM 833 N N . PRO A 1 103 ? -17.094 -16.625 4.43 1 97 103 PRO A N 1
ATOM 834 C CA . PRO A 1 103 ? -16.469 -17.234 3.25 1 97 103 PRO A CA 1
ATOM 835 C C . PRO A 1 103 ? -16.078 -16.203 2.195 1 97 103 PRO A C 1
ATOM 837 O O . PRO A 1 103 ? -16.594 -15.078 2.195 1 97 103 PRO A O 1
ATOM 840 N N . LEU A 1 104 ? -15.18 -16.547 1.356 1 97.5 104 LEU A N 1
ATOM 841 C CA . LEU A 1 104 ? -14.789 -15.727 0.211 1 97.5 104 LEU A CA 1
ATOM 842 C C . LEU A 1 104 ? -15.867 -15.758 -0.868 1 97.5 104 LEU A C 1
ATOM 844 O O . LEU A 1 104 ? -16.391 -16.828 -1.192 1 97.5 104 LEU A O 1
ATOM 848 N N . GLU A 1 105 ? -16.219 -14.594 -1.347 1 97.75 105 GLU A N 1
ATOM 849 C CA . GLU A 1 105 ? -17.094 -14.547 -2.52 1 97.75 105 GLU A CA 1
ATOM 850 C C . GLU A 1 105 ? -16.406 -15.172 -3.734 1 97.75 105 GLU A C 1
ATOM 852 O O . GLU A 1 105 ? -15.188 -15.141 -3.848 1 97.75 105 GLU A O 1
ATOM 857 N N . GLU A 1 106 ? -17.156 -15.688 -4.715 1 96.88 106 GLU A N 1
ATOM 858 C CA . GLU A 1 106 ? -16.641 -16.375 -5.891 1 96.88 106 GLU A CA 1
ATOM 859 C C . GLU A 1 106 ? -15.664 -15.484 -6.66 1 96.88 106 GLU A C 1
ATOM 861 O O . GLU A 1 106 ? -14.617 -15.945 -7.105 1 96.88 106 GLU A O 1
ATOM 866 N N . ASP A 1 107 ? -16.016 -14.242 -6.82 1 96.25 107 ASP A N 1
ATOM 867 C CA . ASP A 1 107 ? -15.141 -13.312 -7.547 1 96.25 107 ASP A CA 1
ATOM 868 C C . ASP A 1 107 ? -13.781 -13.188 -6.863 1 96.25 107 ASP A C 1
ATOM 870 O O . ASP A 1 107 ? -12.758 -13.07 -7.535 1 96.25 107 ASP A O 1
ATOM 874 N N . VAL A 1 108 ? -13.773 -13.133 -5.52 1 97.44 108 VAL A N 1
ATOM 875 C CA . VAL A 1 108 ? -12.531 -13.055 -4.75 1 97.44 108 VAL A CA 1
ATOM 876 C C . VAL A 1 108 ? -11.703 -14.312 -4.98 1 97.44 108 VAL A C 1
ATOM 878 O O . VAL A 1 108 ? -10.5 -14.234 -5.238 1 97.44 108 VAL A O 1
ATOM 881 N N . VAL A 1 109 ? -12.367 -15.508 -4.934 1 96.56 109 VAL A N 1
ATOM 882 C CA . VAL A 1 109 ? -11.688 -16.781 -5.133 1 96.56 109 VAL A CA 1
ATOM 883 C C . VAL A 1 109 ? -11.031 -16.812 -6.512 1 96.56 109 VAL A C 1
ATOM 885 O O . VAL A 1 109 ? -9.867 -17.188 -6.645 1 96.56 109 VAL A O 1
ATOM 888 N N . ASN A 1 110 ? -11.711 -16.344 -7.48 1 93.88 110 ASN A N 1
ATOM 889 C CA . ASN A 1 110 ? -11.227 -16.359 -8.852 1 93.88 110 ASN A CA 1
ATOM 890 C C . ASN A 1 110 ? -10.047 -15.406 -9.047 1 93.88 110 ASN A C 1
ATOM 892 O O . ASN A 1 110 ? -9.234 -15.594 -9.953 1 93.88 110 ASN A O 1
ATOM 896 N N . GLU A 1 111 ? -9.914 -14.398 -8.148 1 94.5 111 GLU A N 1
ATOM 897 C CA . GLU A 1 111 ? -8.867 -13.391 -8.289 1 94.5 111 GLU A CA 1
ATOM 898 C C . GLU A 1 111 ? -7.633 -13.758 -7.469 1 94.5 111 GLU A C 1
ATOM 900 O O . GLU A 1 111 ? -6.594 -13.102 -7.57 1 94.5 111 GLU A O 1
ATOM 905 N N . LEU A 1 112 ? -7.668 -14.812 -6.688 1 94.88 112 LEU A N 1
ATOM 906 C CA . LEU A 1 112 ? -6.598 -15.156 -5.762 1 94.88 112 LEU A CA 1
ATOM 907 C C . LEU A 1 112 ? -5.273 -15.328 -6.5 1 94.88 112 LEU A C 1
ATOM 909 O O . LEU A 1 112 ? -4.246 -14.789 -6.082 1 94.88 112 LEU A O 1
ATOM 913 N N . PRO A 1 113 ? -5.254 -16.031 -7.652 1 92.62 113 PRO A N 1
ATOM 914 C CA . PRO A 1 113 ? -3.982 -16.172 -8.359 1 92.62 113 PRO A CA 1
ATOM 915 C C . PRO A 1 113 ? -3.404 -14.844 -8.82 1 92.62 113 PRO A C 1
ATOM 917 O O . PRO A 1 113 ? -2.195 -14.617 -8.727 1 92.62 113 PRO A O 1
ATOM 920 N N . ILE A 1 114 ? -4.273 -13.969 -9.266 1 93.19 114 ILE A N 1
ATOM 921 C CA . ILE A 1 114 ? -3.83 -12.656 -9.742 1 93.19 114 ILE A CA 1
ATOM 922 C C . ILE A 1 114 ? -3.311 -11.828 -8.57 1 93.19 114 ILE A C 1
ATOM 924 O O . ILE A 1 114 ? -2.279 -11.164 -8.68 1 93.19 114 ILE A O 1
ATOM 928 N N . ILE A 1 115 ? -3.963 -11.852 -7.41 1 95.25 115 ILE A N 1
ATOM 929 C CA . ILE A 1 115 ? -3.549 -11.117 -6.223 1 95.25 115 ILE A CA 1
ATOM 930 C C . ILE A 1 115 ? -2.195 -11.633 -5.742 1 95.25 115 ILE A C 1
ATOM 932 O O . ILE A 1 115 ? -1.271 -10.852 -5.516 1 95.25 115 ILE A O 1
ATOM 936 N N . ALA A 1 116 ? -2.076 -12.953 -5.629 1 94 116 ALA A N 1
ATOM 937 C CA . ALA A 1 116 ? -0.824 -13.547 -5.172 1 94 116 ALA A CA 1
ATOM 938 C C . ALA A 1 116 ? 0.312 -13.258 -6.148 1 94 116 ALA A C 1
ATOM 940 O O . ALA A 1 116 ? 1.412 -12.883 -5.738 1 94 116 ALA A O 1
ATOM 941 N N . GLY A 1 117 ? 0.072 -13.453 -7.395 1 92.81 117 GLY A N 1
ATOM 942 C CA . GLY A 1 117 ? 1.084 -13.164 -8.398 1 92.81 117 GLY A CA 1
ATOM 943 C C . GLY A 1 117 ? 1.503 -11.703 -8.414 1 92.81 117 GLY A C 1
ATOM 944 O O . GLY A 1 117 ? 2.684 -11.391 -8.586 1 92.81 117 GLY A O 1
ATOM 945 N N . THR A 1 118 ? 0.524 -10.797 -8.289 1 94.56 118 THR A N 1
ATOM 946 C CA . THR A 1 118 ? 0.816 -9.375 -8.266 1 94.56 118 THR A CA 1
ATOM 947 C C . THR A 1 118 ? 1.707 -9.016 -7.078 1 94.56 118 THR A C 1
ATOM 949 O O . THR A 1 118 ? 2.588 -8.164 -7.188 1 94.56 118 THR A O 1
ATOM 952 N N . LEU A 1 119 ? 1.476 -9.664 -5.93 1 96.06 119 LEU A N 1
ATOM 953 C CA . LEU A 1 119 ? 2.346 -9.445 -4.777 1 96.06 119 LEU A CA 1
ATOM 954 C C . LEU A 1 119 ? 3.789 -9.805 -5.117 1 96.06 119 LEU A C 1
ATOM 956 O O . LEU A 1 119 ? 4.719 -9.102 -4.711 1 96.06 119 LEU A O 1
ATOM 960 N N . PHE A 1 120 ? 3.947 -10.859 -5.844 1 93.25 120 PHE A N 1
ATOM 961 C CA . PHE A 1 120 ? 5.285 -11.25 -6.262 1 93.25 120 PHE A CA 1
ATOM 962 C C . PHE A 1 120 ? 5.887 -10.203 -7.195 1 93.25 120 PHE A C 1
ATOM 964 O O . PHE A 1 120 ? 7.051 -9.828 -7.047 1 93.25 120 PHE A O 1
ATOM 971 N N . VAL A 1 121 ? 5.129 -9.789 -8.109 1 93.75 121 VAL A N 1
ATOM 972 C CA . VAL A 1 121 ? 5.559 -8.758 -9.047 1 93.75 121 VAL A CA 1
ATOM 973 C C . VAL A 1 121 ? 5.945 -7.492 -8.289 1 93.75 121 VAL A C 1
ATOM 975 O O . VAL A 1 121 ? 6.945 -6.844 -8.617 1 93.75 121 VAL A O 1
ATOM 978 N N . LEU A 1 122 ? 5.172 -7.148 -7.305 1 95.56 122 LEU A N 1
ATOM 979 C CA . LEU A 1 122 ? 5.434 -5.949 -6.516 1 95.56 122 LEU A CA 1
ATOM 980 C C . LEU A 1 122 ? 6.797 -6.027 -5.836 1 95.56 122 LEU A C 1
ATOM 982 O O . LEU A 1 122 ? 7.527 -5.035 -5.789 1 95.56 122 LEU A O 1
ATOM 986 N N . ILE A 1 123 ? 7.125 -7.191 -5.32 1 96.88 123 ILE A N 1
ATOM 987 C CA . ILE A 1 123 ? 8.445 -7.367 -4.723 1 96.88 123 ILE A CA 1
ATOM 988 C C . ILE A 1 123 ? 9.523 -7.09 -5.766 1 96.88 123 ILE A C 1
ATOM 990 O O . ILE A 1 123 ? 10.469 -6.34 -5.508 1 96.88 123 ILE A O 1
ATOM 994 N N . GLY A 1 124 ? 9.375 -7.684 -6.926 1 95.56 124 GLY A N 1
ATOM 995 C CA . GLY A 1 124 ? 10.336 -7.469 -7.996 1 95.56 124 GLY A CA 1
ATOM 996 C C . GLY A 1 124 ? 10.445 -6.016 -8.422 1 95.56 124 GLY A C 1
ATOM 997 O O . GLY A 1 124 ? 11.547 -5.508 -8.633 1 95.56 124 GLY A O 1
ATOM 998 N N . ARG A 1 125 ? 9.359 -5.398 -8.477 1 93.62 125 ARG A N 1
ATOM 999 C CA . ARG A 1 125 ? 9.344 -4.004 -8.906 1 93.62 125 ARG A CA 1
ATOM 1000 C C . ARG A 1 125 ? 10.016 -3.107 -7.871 1 93.62 125 ARG A C 1
ATOM 1002 O O . ARG A 1 125 ? 10.719 -2.162 -8.227 1 93.62 125 ARG A O 1
ATOM 1009 N N . VAL A 1 126 ? 9.703 -3.357 -6.609 1 94.62 126 VAL A N 1
ATOM 1010 C CA . VAL A 1 126 ? 10.359 -2.598 -5.555 1 94.62 126 VAL A CA 1
ATOM 1011 C C . VAL A 1 126 ? 11.875 -2.812 -5.629 1 94.62 126 VAL A C 1
ATOM 1013 O O . VAL A 1 126 ? 12.648 -1.855 -5.559 1 94.62 126 VAL A O 1
ATOM 1016 N N . ILE A 1 127 ? 12.297 -4.023 -5.848 1 95.88 127 ILE A N 1
ATOM 1017 C CA . ILE A 1 127 ? 13.719 -4.332 -5.961 1 95.88 127 ILE A CA 1
ATOM 1018 C C . ILE A 1 127 ? 14.32 -3.572 -7.141 1 95.88 127 ILE A C 1
ATOM 1020 O O . ILE A 1 127 ? 15.375 -2.945 -7.016 1 95.88 127 ILE A O 1
ATOM 1024 N N . LYS A 1 128 ? 13.617 -3.578 -8.273 1 93.19 128 LYS A N 1
ATOM 1025 C CA . LYS A 1 128 ? 14.109 -2.91 -9.477 1 93.19 128 LYS A CA 1
ATOM 1026 C C . LYS A 1 128 ? 14.148 -1.396 -9.289 1 93.19 128 LYS A C 1
ATOM 1028 O O . LYS A 1 128 ? 15.031 -0.722 -9.828 1 93.19 128 LYS A O 1
ATOM 1033 N N . ALA A 1 129 ? 13.203 -0.927 -8.594 1 90 129 ALA A N 1
ATOM 1034 C CA . ALA A 1 129 ? 13.195 0.507 -8.312 1 90 129 ALA A CA 1
ATOM 1035 C C . ALA A 1 129 ? 14.414 0.908 -7.488 1 90 129 ALA A C 1
ATOM 1037 O O . ALA A 1 129 ? 14.969 1.991 -7.676 1 90 129 ALA A O 1
ATOM 1038 N N . LEU A 1 130 ? 14.82 0.055 -6.582 1 90.12 130 LEU A N 1
ATOM 1039 C CA . LEU A 1 130 ? 15.945 0.325 -5.691 1 90.12 130 LEU A CA 1
ATOM 1040 C C . LEU A 1 130 ? 17.266 0.017 -6.379 1 90.12 130 LEU A C 1
ATOM 1042 O O . LEU A 1 130 ? 18.281 0.683 -6.121 1 90.12 130 LEU A O 1
ATOM 1046 N N . HIS A 1 131 ? 17.219 -0.978 -7.191 1 92.62 131 HIS A N 1
ATOM 1047 C CA . HIS A 1 131 ? 18.406 -1.434 -7.898 1 92.62 131 HIS A CA 1
ATOM 1048 C C . HIS A 1 131 ? 18.125 -1.642 -9.383 1 92.62 131 HIS A C 1
ATOM 1050 O O . HIS A 1 131 ? 18.031 -2.779 -9.844 1 92.62 131 HIS A O 1
ATOM 1056 N N . PRO A 1 132 ? 18.141 -0.586 -10.117 1 91.12 132 PRO A N 1
ATOM 1057 C CA . PRO A 1 132 ? 17.688 -0.661 -11.508 1 91.12 132 PRO A CA 1
ATOM 1058 C C . PRO A 1 132 ? 18.609 -1.498 -12.383 1 91.12 132 PRO A C 1
ATOM 1060 O O . PRO A 1 132 ? 18.188 -2.021 -13.414 1 91.12 132 PRO A O 1
ATOM 1063 N N . GLU A 1 133 ? 19.797 -1.739 -11.969 1 93.44 133 GLU A N 1
ATOM 1064 C CA . GLU A 1 133 ? 20.781 -2.334 -12.867 1 93.44 133 GLU A CA 1
ATOM 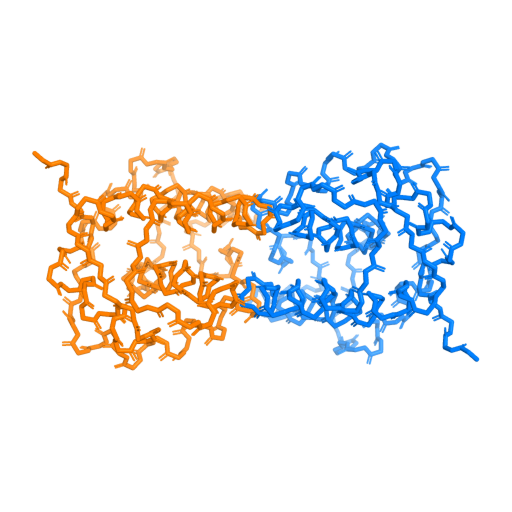1065 C C . GLU A 1 133 ? 20.875 -3.844 -12.672 1 93.44 133 GLU A C 1
ATOM 1067 O O . GLU A 1 133 ? 21.438 -4.551 -13.5 1 93.44 133 GLU A O 1
ATOM 1072 N N . ILE A 1 134 ? 20.266 -4.32 -11.656 1 93.12 134 ILE A N 1
ATOM 1073 C CA . ILE A 1 134 ? 20.516 -5.727 -11.344 1 93.12 134 ILE A CA 1
ATOM 1074 C C . ILE A 1 134 ? 19.656 -6.609 -12.25 1 93.12 134 ILE A C 1
ATOM 1076 O O . ILE A 1 134 ? 18.578 -6.191 -12.703 1 93.12 134 ILE A O 1
ATOM 1080 N N . LYS A 1 135 ? 20.172 -7.852 -12.367 1 95 135 LYS A N 1
ATOM 1081 C CA . LYS A 1 135 ? 19.422 -8.875 -13.094 1 95 135 LYS A CA 1
ATOM 1082 C C . LYS A 1 135 ? 19.141 -10.086 -12.211 1 95 135 LYS A C 1
ATOM 1084 O O . LYS A 1 135 ? 18.203 -10.836 -12.461 1 95 135 LYS A O 1
ATOM 1089 N N . ASN A 1 136 ? 20.031 -10.211 -11.281 1 96.19 136 ASN A N 1
ATOM 1090 C CA . ASN A 1 136 ? 19.875 -11.312 -10.328 1 96.19 136 ASN A CA 1
ATOM 1091 C C . ASN A 1 136 ? 19.469 -10.805 -8.945 1 96.19 136 ASN A C 1
ATOM 1093 O O . ASN A 1 136 ? 19.969 -9.773 -8.484 1 96.19 136 ASN A O 1
ATOM 1097 N N . VAL A 1 137 ? 18.562 -11.484 -8.328 1 96.06 137 VAL A N 1
ATOM 1098 C CA . VAL A 1 137 ? 18.078 -11.109 -7 1 96.06 137 VAL A CA 1
ATOM 1099 C C . VAL A 1 137 ? 19 -11.703 -5.93 1 96.06 137 VAL A C 1
ATOM 1101 O O . VAL A 1 137 ? 19.281 -12.898 -5.949 1 96.06 137 VAL A O 1
ATOM 1104 N N . TYR A 1 138 ? 19.438 -10.883 -5.035 1 95.75 138 TYR A N 1
ATOM 1105 C CA . TYR A 1 138 ? 20.25 -11.305 -3.896 1 95.75 138 TYR A CA 1
ATOM 1106 C C . TYR A 1 138 ? 19.5 -11.086 -2.584 1 95.75 138 TYR A C 1
ATOM 1108 O O . TYR A 1 138 ? 18.516 -10.367 -2.543 1 95.75 138 TYR A O 1
ATOM 1116 N N . PRO A 1 139 ? 19.891 -11.734 -1.543 1 96.19 139 PRO A N 1
ATOM 1117 C CA . PRO A 1 139 ? 19.172 -11.688 -0.27 1 96.19 139 PRO A CA 1
ATOM 1118 C C . PRO A 1 139 ? 18.969 -10.258 0.241 1 96.19 139 PRO A C 1
ATOM 1120 O O . PRO A 1 139 ? 17.922 -9.945 0.802 1 96.19 139 PRO A O 1
ATOM 1123 N N . GLU A 1 140 ? 19.969 -9.469 0.038 1 94.31 140 GLU A N 1
ATOM 1124 C CA . GLU A 1 140 ? 19.875 -8.102 0.544 1 94.31 140 GLU A CA 1
ATOM 1125 C C . GLU A 1 140 ? 18.75 -7.336 -0.139 1 94.31 140 GLU A C 1
ATOM 1127 O O . GLU A 1 140 ? 18.109 -6.488 0.48 1 94.31 140 GLU A O 1
ATOM 1132 N N . HIS A 1 141 ? 18.516 -7.629 -1.414 1 95.56 141 HIS A N 1
ATOM 1133 C CA . HIS A 1 141 ? 17.438 -6.988 -2.154 1 95.56 141 HIS A CA 1
ATOM 1134 C C . HIS A 1 141 ? 16.078 -7.371 -1.589 1 95.56 141 HIS A C 1
ATOM 1136 O O . HIS A 1 141 ? 15.188 -6.523 -1.463 1 95.56 141 HIS A O 1
ATOM 1142 N N . ILE A 1 142 ? 15.977 -8.656 -1.227 1 96.94 142 ILE A N 1
ATOM 1143 C CA . ILE A 1 142 ? 14.727 -9.18 -0.695 1 96.94 142 ILE A CA 1
ATOM 1144 C C . ILE A 1 142 ? 14.438 -8.555 0.668 1 96.94 142 ILE A C 1
ATOM 1146 O O . ILE A 1 142 ? 13.305 -8.156 0.948 1 96.94 142 ILE A O 1
ATOM 1150 N N . GLU A 1 143 ? 15.461 -8.414 1.425 1 95.06 143 GLU A N 1
ATOM 1151 C CA . GLU A 1 143 ? 15.312 -7.828 2.754 1 95.06 143 GLU A CA 1
ATOM 1152 C C . GLU A 1 143 ? 14.867 -6.371 2.666 1 95.06 143 GLU A C 1
ATOM 1154 O O . GLU A 1 143 ? 14.016 -5.93 3.436 1 95.06 143 GLU A O 1
ATOM 1159 N N . GLU A 1 144 ? 15.461 -5.652 1.77 1 93.19 144 GLU A N 1
ATOM 1160 C CA . GLU A 1 144 ? 15.078 -4.254 1.578 1 93.19 144 GLU A CA 1
ATOM 1161 C C . GLU A 1 144 ? 13.633 -4.133 1.117 1 93.19 144 GLU A C 1
ATOM 1163 O O . GLU A 1 144 ? 12.883 -3.299 1.628 1 93.19 144 GLU A O 1
ATOM 1168 N N . ALA A 1 145 ? 13.281 -4.945 0.179 1 95.56 145 ALA A N 1
ATOM 1169 C CA . ALA A 1 145 ? 11.906 -4.934 -0.316 1 95.56 145 ALA A CA 1
ATOM 1170 C C . ALA A 1 145 ? 10.922 -5.289 0.792 1 95.56 145 ALA A C 1
ATOM 1172 O O . ALA A 1 145 ? 9.852 -4.684 0.901 1 95.56 145 ALA A O 1
ATOM 1173 N N . LYS A 1 146 ? 11.297 -6.246 1.576 1 96.94 146 LYS A N 1
ATOM 1174 C CA . LYS A 1 146 ? 10.469 -6.656 2.705 1 96.94 146 LYS A CA 1
ATOM 1175 C C . LYS A 1 146 ? 10.203 -5.484 3.646 1 96.94 146 LYS A C 1
ATOM 1177 O O . LYS A 1 146 ? 9.062 -5.258 4.059 1 96.94 146 LYS A O 1
ATOM 1182 N N . LYS A 1 147 ? 11.195 -4.789 3.984 1 93.69 147 LYS A N 1
ATOM 1183 C CA . LYS A 1 147 ? 11.07 -3.646 4.883 1 93.69 147 LYS A CA 1
ATOM 1184 C C . LYS A 1 147 ? 10.109 -2.607 4.312 1 93.69 147 LYS A C 1
ATOM 1186 O O . LYS A 1 147 ? 9.234 -2.107 5.023 1 93.69 147 LYS A O 1
ATOM 1191 N N . VAL A 1 148 ? 10.281 -2.346 3.104 1 93.88 148 VAL A N 1
ATOM 1192 C CA . VAL A 1 148 ? 9.453 -1.354 2.426 1 93.88 148 VAL A CA 1
ATOM 1193 C C . VAL A 1 148 ? 7.996 -1.819 2.41 1 93.88 148 VAL A C 1
ATOM 1195 O O . VAL A 1 148 ? 7.09 -1.047 2.725 1 93.88 148 VAL A O 1
ATOM 1198 N N . LEU A 1 149 ? 7.785 -3.066 2.098 1 95.88 149 LEU A N 1
ATOM 1199 C CA . LEU A 1 149 ? 6.43 -3.594 1.978 1 95.88 149 LEU A CA 1
ATOM 1200 C C . LEU A 1 149 ? 5.777 -3.727 3.348 1 95.88 149 LEU A C 1
ATOM 1202 O O . LEU A 1 149 ? 4.551 -3.629 3.469 1 95.88 149 LEU A O 1
ATOM 1206 N N . ASP A 1 150 ? 6.598 -3.895 4.359 1 94.56 150 ASP A N 1
ATOM 1207 C CA . ASP A 1 150 ? 6.062 -3.93 5.715 1 94.56 150 ASP A CA 1
ATOM 1208 C C . ASP A 1 150 ? 5.426 -2.594 6.09 1 94.56 150 ASP A C 1
ATOM 1210 O O . ASP A 1 150 ? 4.473 -2.553 6.871 1 94.56 150 ASP A O 1
ATOM 1214 N N . TYR A 1 151 ? 5.883 -1.547 5.516 1 92.25 151 TYR A N 1
ATOM 1215 C CA . TYR A 1 151 ? 5.34 -0.225 5.809 1 92.25 151 TYR A CA 1
ATOM 1216 C C . TYR A 1 151 ? 4.137 0.081 4.926 1 92.25 151 TYR A C 1
ATOM 1218 O O . TYR A 1 151 ? 3.225 0.802 5.34 1 92.25 151 TYR A O 1
ATOM 1226 N N . THR A 1 152 ? 4.133 -0.481 3.752 1 92.25 152 THR A N 1
ATOM 1227 C CA . THR A 1 152 ? 3.191 0.028 2.76 1 92.25 152 THR A CA 1
ATOM 1228 C C . THR A 1 152 ? 2.039 -0.951 2.553 1 92.25 152 THR A C 1
ATOM 1230 O O . THR A 1 152 ? 0.979 -0.573 2.053 1 92.25 152 THR A O 1
ATOM 1233 N N . LEU A 1 153 ? 2.244 -2.232 2.889 1 92.81 153 LEU A N 1
ATOM 1234 C CA . LEU A 1 153 ? 1.233 -3.256 2.648 1 92.81 153 LEU A CA 1
ATOM 1235 C C . LEU A 1 153 ? 0.908 -4.008 3.934 1 92.81 153 LEU A C 1
ATOM 1237 O O . LEU A 1 153 ? -0.258 -4.309 4.207 1 92.81 153 LEU A O 1
ATOM 1241 N N . MET B 1 1 ? 2.688 30.703 -2.98 1 43.69 1 MET B N 1
ATOM 1242 C CA . MET B 1 1 ? 3.295 29.438 -2.564 1 43.69 1 MET B CA 1
ATOM 1243 C C . MET B 1 1 ? 2.229 28.406 -2.244 1 43.69 1 MET B C 1
ATOM 1245 O O . MET B 1 1 ? 1.195 28.734 -1.656 1 43.69 1 MET B O 1
ATOM 1249 N N . ALA B 1 2 ? 2.029 27.422 -2.943 1 53.19 2 ALA B N 1
ATOM 1250 C CA . ALA B 1 2 ? 0.882 26.531 -2.775 1 53.19 2 ALA B CA 1
ATOM 1251 C C . ALA B 1 2 ? 0.72 26.125 -1.315 1 53.19 2 ALA B C 1
ATOM 1253 O O . ALA B 1 2 ? 1.698 25.766 -0.651 1 53.19 2 ALA B O 1
ATOM 1254 N N . GLU B 1 3 ? -0.305 26.609 -0.7 1 72.5 3 GLU B N 1
ATOM 1255 C CA . GLU B 1 3 ? -0.56 26.328 0.708 1 72.5 3 GLU B CA 1
ATOM 1256 C C . GLU B 1 3 ? -0.474 24.828 0.987 1 72.5 3 GLU B C 1
ATOM 1258 O O . GLU B 1 3 ? -1.118 24.031 0.307 1 72.5 3 GLU B O 1
ATOM 1263 N N . MET B 1 4 ? 0.604 24.344 1.661 1 86.56 4 MET B N 1
ATOM 1264 C CA . MET B 1 4 ? 0.755 22.953 2.066 1 86.56 4 MET B CA 1
ATOM 1265 C C . MET B 1 4 ? -0.382 22.531 2.99 1 86.56 4 MET B C 1
ATOM 1267 O O . MET B 1 4 ? -0.802 23.297 3.859 1 86.56 4 MET B O 1
ATOM 1271 N N . ILE B 1 5 ? -0.92 21.391 2.736 1 91.06 5 ILE B N 1
ATOM 1272 C CA . ILE B 1 5 ? -2.053 20.922 3.535 1 91.06 5 ILE B CA 1
ATOM 1273 C C . ILE B 1 5 ? -1.611 20.719 4.98 1 91.06 5 ILE B C 1
ATOM 1275 O O . ILE B 1 5 ? -2.432 20.766 5.902 1 91.06 5 ILE B O 1
ATOM 1279 N N . ILE B 1 6 ? -0.325 20.438 5.203 1 90.88 6 ILE B N 1
ATOM 1280 C CA . ILE B 1 6 ? 0.321 20.469 6.512 1 90.88 6 ILE B CA 1
ATOM 1281 C C . ILE B 1 6 ? 1.436 21.516 6.512 1 90.88 6 ILE B C 1
ATOM 1283 O O . ILE B 1 6 ? 2.35 21.453 5.684 1 90.88 6 ILE B O 1
ATOM 1287 N N . PRO B 1 7 ? 1.361 22.438 7.438 1 92.69 7 PRO B N 1
ATOM 1288 C CA . PRO B 1 7 ? 2.381 23.484 7.469 1 92.69 7 PRO B CA 1
ATOM 1289 C C . PRO B 1 7 ? 3.793 22.938 7.656 1 92.69 7 PRO B C 1
ATOM 1291 O O . PRO B 1 7 ? 3.984 21.953 8.383 1 92.69 7 PRO B O 1
ATOM 1294 N N . TYR B 1 8 ? 4.789 23.703 7.059 1 94.62 8 TYR B N 1
ATOM 1295 C CA . TYR B 1 8 ? 6.176 23.25 7 1 94.62 8 TYR B CA 1
ATOM 1296 C C . TYR B 1 8 ? 6.734 23.016 8.398 1 94.62 8 TYR B C 1
ATOM 1298 O O . TYR B 1 8 ? 7.324 21.969 8.672 1 94.62 8 TYR B O 1
ATOM 1306 N N . PRO B 1 9 ? 6.484 23.891 9.359 1 93.12 9 PRO B N 1
ATOM 1307 C CA . PRO B 1 9 ? 7.062 23.672 10.68 1 93.12 9 PRO B CA 1
ATOM 1308 C C . PRO B 1 9 ? 6.547 22.391 11.336 1 93.12 9 PRO B C 1
ATOM 1310 O O . PRO B 1 9 ? 7.301 21.703 12.031 1 93.12 9 PRO B O 1
ATOM 1313 N N . GLN B 1 10 ? 5.328 22.094 11.109 1 91.69 10 GLN B N 1
ATOM 1314 C CA . GLN B 1 10 ? 4.754 20.859 11.656 1 91.69 10 GLN B CA 1
ATOM 1315 C C . GLN B 1 10 ? 5.332 19.625 10.969 1 91.69 10 GLN B C 1
ATOM 1317 O O . GLN B 1 10 ? 5.641 18.641 11.625 1 91.69 10 GLN B O 1
ATOM 1322 N N . LEU B 1 11 ? 5.48 19.688 9.688 1 92.06 11 LEU B N 1
ATOM 1323 C CA . LEU B 1 11 ? 6.023 18.578 8.906 1 92.06 11 LEU B CA 1
ATOM 1324 C C . LEU B 1 11 ? 7.445 18.25 9.352 1 92.06 11 LEU B C 1
ATOM 1326 O O . LEU B 1 11 ? 7.812 17.078 9.445 1 92.06 11 LEU B O 1
ATOM 1330 N N . GLN B 1 12 ? 8.203 19.281 9.594 1 93.69 12 GLN B N 1
ATOM 1331 C CA . GLN B 1 12 ? 9.57 19.094 10.07 1 93.69 12 GLN B CA 1
ATOM 1332 C C . GLN B 1 12 ? 9.594 18.297 11.375 1 93.69 12 GLN B C 1
ATOM 1334 O O . GLN B 1 12 ? 10.375 17.359 11.523 1 93.69 12 GLN B O 1
ATOM 1339 N N . LYS B 1 13 ? 8.75 18.719 12.258 1 92 13 LYS B N 1
ATOM 1340 C CA . LYS B 1 13 ? 8.703 18.062 13.562 1 92 13 LYS B CA 1
ATOM 1341 C C . LYS B 1 13 ? 8.25 16.625 13.43 1 92 13 LYS B C 1
ATOM 1343 O O . LYS B 1 13 ? 8.812 15.727 14.078 1 92 13 LYS B O 1
ATOM 1348 N N . ILE B 1 14 ? 7.266 16.375 12.617 1 91.19 14 ILE B N 1
ATOM 1349 C CA . ILE B 1 14 ? 6.727 15.039 12.406 1 91.19 14 ILE B CA 1
ATOM 1350 C C . ILE B 1 14 ? 7.828 14.117 11.891 1 91.19 14 ILE B C 1
ATOM 1352 O O . ILE B 1 14 ? 8.047 13.039 12.438 1 91.19 14 ILE B O 1
ATOM 1356 N N . LEU B 1 15 ? 8.555 14.523 10.852 1 93.62 15 LEU B N 1
ATOM 1357 C CA . LEU B 1 15 ? 9.57 13.688 10.234 1 93.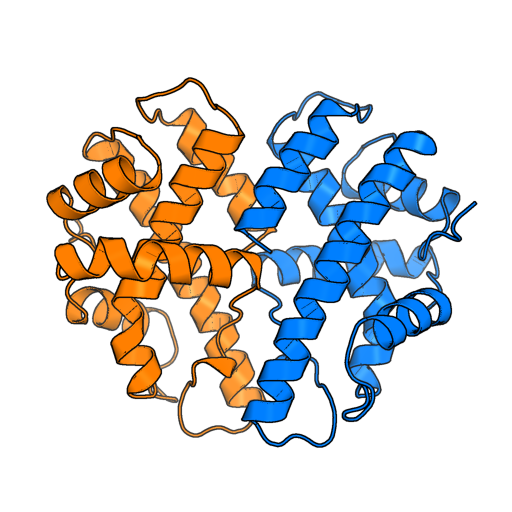62 15 LEU B CA 1
ATOM 1358 C C . LEU B 1 15 ? 10.742 13.461 11.188 1 93.62 15 LEU B C 1
ATOM 1360 O O . LEU B 1 15 ? 11.305 12.359 11.234 1 93.62 15 LEU B O 1
ATOM 1364 N N . GLU B 1 16 ? 11.062 14.492 11.883 1 93.44 16 GLU B N 1
ATOM 1365 C CA . GLU B 1 16 ? 12.164 14.367 12.836 1 93.44 16 GLU B CA 1
ATOM 1366 C C . GLU B 1 16 ? 11.82 13.383 13.945 1 93.44 16 GLU B C 1
ATOM 1368 O O . GLU B 1 16 ? 12.625 12.516 14.281 1 93.44 16 GLU B O 1
ATOM 1373 N N . ARG B 1 17 ? 10.648 13.453 14.453 1 90.88 17 ARG B N 1
ATOM 1374 C CA . ARG B 1 17 ? 10.242 12.656 15.609 1 90.88 17 ARG B CA 1
ATOM 1375 C C . ARG B 1 17 ? 9.953 11.219 15.203 1 90.88 17 ARG B C 1
ATOM 1377 O O . ARG B 1 17 ? 10.148 10.289 15.992 1 90.88 17 ARG B O 1
ATOM 1384 N N . THR B 1 18 ? 9.492 11.023 13.992 1 91.44 18 THR B N 1
ATOM 1385 C CA . THR B 1 18 ? 9.023 9.695 13.609 1 91.44 18 THR B CA 1
ATOM 1386 C C . THR B 1 18 ? 10.102 8.953 12.828 1 91.44 18 THR B C 1
ATOM 1388 O O . THR B 1 18 ? 10.172 7.723 12.883 1 91.44 18 THR B O 1
ATOM 1391 N N . CYS B 1 19 ? 10.961 9.664 12.07 1 93.12 19 CYS B N 1
ATOM 1392 C CA . CYS B 1 19 ? 11.898 9 11.172 1 93.12 19 CYS B CA 1
ATOM 1393 C C . CYS B 1 19 ? 13.32 9.5 11.398 1 93.12 19 CYS B C 1
ATOM 1395 O O . CYS B 1 19 ? 14.25 9.047 10.734 1 93.12 19 CYS B O 1
ATOM 1397 N N . GLU B 1 20 ? 13.523 10.477 12.289 1 94.69 20 GLU B N 1
ATOM 1398 C CA . GLU B 1 20 ? 14.836 11.07 12.516 1 94.69 20 GLU B CA 1
ATOM 1399 C C . GLU B 1 20 ? 15.406 11.656 11.227 1 94.69 20 GLU B C 1
ATOM 1401 O O . GLU B 1 20 ? 16.578 11.43 10.898 1 94.69 20 GLU B O 1
ATOM 1406 N N . LEU B 1 21 ? 14.523 12.328 10.547 1 96.19 21 LEU B N 1
ATOM 1407 C CA . LEU B 1 21 ? 14.922 12.961 9.289 1 96.19 21 LEU B CA 1
ATOM 1408 C C . LEU B 1 21 ? 14.742 14.469 9.359 1 96.19 21 LEU B C 1
ATOM 1410 O O . LEU B 1 21 ? 13.734 14.961 9.867 1 96.19 21 LEU B O 1
ATOM 1414 N N . ALA B 1 22 ? 15.75 15.188 8.891 1 96.75 22 ALA B N 1
ATOM 1415 C CA . ALA B 1 22 ? 15.656 16.625 8.688 1 96.75 22 ALA B CA 1
ATOM 1416 C C . ALA B 1 22 ? 15.344 16.969 7.234 1 96.75 22 ALA B C 1
ATOM 1418 O O . ALA B 1 22 ? 15.898 16.359 6.316 1 96.75 22 ALA B O 1
ATOM 1419 N N . VAL B 1 23 ? 14.391 17.859 7.07 1 96 23 VAL B N 1
ATOM 1420 C CA . VAL B 1 23 ? 13.984 18.219 5.719 1 96 23 VAL B CA 1
ATOM 1421 C C . VAL B 1 23 ? 13.906 19.734 5.59 1 96 23 VAL B C 1
ATOM 1423 O O . VAL B 1 23 ? 13.383 20.422 6.473 1 96 23 VAL B O 1
ATOM 1426 N N . ILE B 1 24 ? 14.523 20.297 4.512 1 96.38 24 ILE B N 1
ATOM 1427 C CA . ILE B 1 24 ? 14.375 21.719 4.223 1 96.38 24 ILE B CA 1
ATOM 1428 C C . ILE B 1 24 ? 13.086 21.969 3.451 1 96.38 24 ILE B C 1
ATOM 1430 O O . ILE B 1 24 ? 12.477 21.016 2.939 1 96.38 24 ILE B O 1
ATOM 1434 N N . LYS B 1 25 ? 12.695 23.172 3.324 1 95.31 25 LYS B N 1
ATOM 1435 C CA . LYS B 1 25 ? 11.367 23.531 2.818 1 95.31 25 LYS B CA 1
ATOM 1436 C C . LYS B 1 25 ? 11.18 23.031 1.386 1 95.31 25 LYS B C 1
ATOM 1438 O O . LYS B 1 25 ? 10.156 22.438 1.062 1 95.31 25 LYS B O 1
ATOM 1443 N N . PRO B 1 26 ? 12.125 23.156 0.444 1 96.12 26 PRO B N 1
ATOM 1444 C CA . PRO B 1 26 ? 11.922 22.688 -0.926 1 96.12 26 PRO B CA 1
ATOM 1445 C C . PRO B 1 26 ? 11.695 21.172 -0.999 1 96.12 26 PRO B C 1
ATOM 1447 O O . PRO B 1 26 ? 10.891 20.703 -1.804 1 96.12 26 PRO B O 1
ATOM 1450 N N . ARG B 1 27 ? 12.391 20.438 -0.127 1 96.69 27 ARG B N 1
ATOM 1451 C CA . ARG B 1 27 ? 12.227 19 -0.092 1 96.69 27 ARG B CA 1
ATOM 1452 C C . ARG B 1 27 ? 10.883 18.609 0.508 1 96.69 27 ARG B C 1
ATOM 1454 O O . ARG B 1 27 ? 10.234 17.672 0.048 1 96.69 27 ARG B O 1
ATOM 1461 N N . ALA B 1 28 ? 10.5 19.359 1.481 1 96.06 28 ALA B N 1
ATOM 1462 C CA . ALA B 1 28 ? 9.188 19.125 2.09 1 96.06 28 ALA B CA 1
ATOM 1463 C C . ALA B 1 28 ? 8.07 19.328 1.072 1 96.06 28 ALA B C 1
ATOM 1465 O O . ALA B 1 28 ? 7.094 18.578 1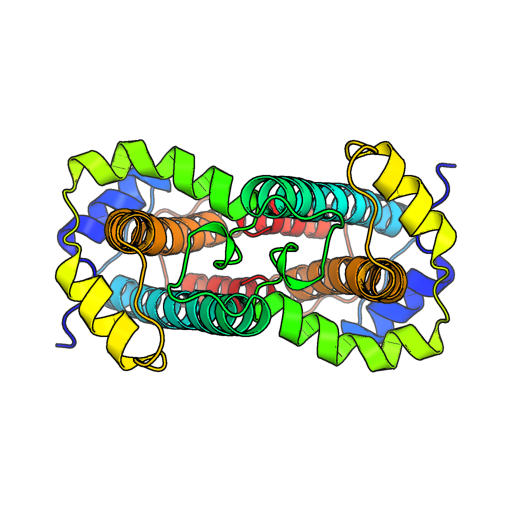.063 1 96.06 28 ALA B O 1
ATOM 1466 N N . GLU B 1 29 ? 8.25 20.281 0.273 1 96.31 29 GLU B N 1
ATOM 1467 C CA . GLU B 1 29 ? 7.262 20.562 -0.766 1 96.31 29 GLU B CA 1
ATOM 1468 C C . GLU B 1 29 ? 7.215 19.438 -1.795 1 96.31 29 GLU B C 1
ATOM 1470 O O . GLU B 1 29 ? 6.141 19.078 -2.285 1 96.31 29 GLU B O 1
ATOM 1475 N N . GLU B 1 30 ? 8.352 18.938 -2.107 1 96.88 30 GLU B N 1
ATOM 1476 C CA . GLU B 1 30 ? 8.398 17.797 -3.008 1 96.88 30 GLU B CA 1
ATOM 1477 C C . GLU B 1 30 ? 7.688 16.594 -2.406 1 96.88 30 GLU B C 1
ATOM 1479 O O . GLU B 1 30 ? 6.934 15.898 -3.098 1 96.88 30 GLU B O 1
ATOM 1484 N N . MET B 1 31 ? 7.898 16.375 -1.175 1 96.88 31 MET B N 1
ATOM 1485 C CA . MET B 1 31 ? 7.234 15.273 -0.485 1 96.88 31 MET B CA 1
ATOM 1486 C C . MET B 1 31 ? 5.727 15.492 -0.43 1 96.88 31 MET B C 1
ATOM 1488 O O . MET B 1 31 ? 4.953 14.539 -0.537 1 96.88 31 MET B O 1
ATOM 1492 N N . MET B 1 32 ? 5.355 16.75 -0.263 1 96.25 32 MET B N 1
ATOM 1493 C CA . MET B 1 32 ? 3.939 17.094 -0.202 1 96.25 32 MET B CA 1
ATOM 1494 C C . MET B 1 32 ? 3.23 16.719 -1.5 1 96.25 32 MET B C 1
ATOM 1496 O O . MET B 1 32 ? 2.084 16.266 -1.48 1 96.25 32 MET B O 1
ATOM 1500 N N . GLU B 1 33 ? 3.908 16.891 -2.568 1 96.19 33 GLU B N 1
ATOM 1501 C CA . GLU B 1 33 ? 3.318 16.516 -3.85 1 96.19 33 GLU B CA 1
ATOM 1502 C C . GLU B 1 33 ? 2.994 15.023 -3.891 1 96.19 33 GLU B C 1
ATOM 1504 O O . GLU B 1 33 ? 1.947 14.625 -4.406 1 96.19 33 GLU B O 1
ATOM 1509 N N . ILE B 1 34 ? 3.857 14.25 -3.387 1 97.75 34 ILE B N 1
ATOM 1510 C CA . ILE B 1 34 ? 3.627 12.805 -3.328 1 97.75 34 ILE B CA 1
ATOM 1511 C C . ILE B 1 34 ? 2.445 12.508 -2.408 1 97.75 34 ILE B C 1
ATOM 1513 O O . ILE B 1 34 ? 1.569 11.711 -2.75 1 97.75 34 ILE B O 1
ATOM 1517 N N . VAL B 1 35 ? 2.42 13.156 -1.25 1 97 35 VAL B N 1
ATOM 1518 C CA . VAL B 1 35 ? 1.364 12.945 -0.264 1 97 35 VAL B CA 1
ATOM 1519 C C . VAL B 1 35 ? 0.009 13.297 -0.875 1 97 35 VAL B C 1
ATOM 1521 O O . VAL B 1 35 ? -0.955 12.539 -0.738 1 97 35 VAL B O 1
ATOM 1524 N N . GLU B 1 36 ? -0.007 14.438 -1.512 1 96.56 36 GLU B N 1
ATOM 1525 C CA . GLU B 1 36 ? -1.25 14.875 -2.137 1 96.56 36 GLU B CA 1
ATOM 1526 C C . GLU B 1 36 ? -1.73 13.875 -3.18 1 96.56 36 GLU B C 1
ATOM 1528 O O . GLU B 1 36 ? -2.918 13.547 -3.236 1 96.56 36 GLU B O 1
ATOM 1533 N N . LYS B 1 37 ? -0.856 13.43 -3.973 1 97.06 37 LYS B N 1
ATOM 1534 C CA . LYS B 1 37 ? -1.207 12.438 -4.984 1 97.06 37 LYS B CA 1
ATOM 1535 C C . LYS B 1 37 ? -1.718 11.156 -4.34 1 97.06 37 LYS B C 1
ATOM 1537 O O . LYS B 1 37 ? -2.73 10.602 -4.77 1 97.06 37 LYS B O 1
ATOM 1542 N N . LYS B 1 38 ? -1.007 10.648 -3.34 1 97.75 38 LYS B N 1
ATOM 1543 C CA . LYS B 1 38 ? -1.394 9.391 -2.709 1 97.75 38 LYS B CA 1
ATOM 1544 C C . LYS B 1 38 ? -2.695 9.547 -1.929 1 97.75 38 LYS B C 1
ATOM 1546 O O . LYS B 1 38 ? -3.492 8.609 -1.852 1 97.75 38 LYS B O 1
ATOM 1551 N N . LEU B 1 39 ? -2.887 10.711 -1.302 1 97.62 39 LEU B N 1
ATOM 1552 C CA . LEU B 1 39 ? -4.16 11 -0.652 1 97.62 39 LEU B CA 1
ATOM 1553 C C . LEU B 1 39 ? -5.312 10.922 -1.651 1 97.62 39 LEU B C 1
ATOM 1555 O O . LEU B 1 39 ? -6.324 10.266 -1.388 1 97.62 39 LEU B O 1
ATOM 1559 N N . ALA B 1 40 ? -5.141 11.555 -2.779 1 97.38 40 ALA B N 1
ATOM 1560 C CA . ALA B 1 40 ? -6.148 11.492 -3.836 1 97.38 40 ALA B CA 1
ATOM 1561 C C . ALA B 1 40 ? -6.375 10.055 -4.293 1 97.38 40 ALA B C 1
ATOM 1563 O O . ALA B 1 40 ? -7.52 9.633 -4.484 1 97.38 40 ALA B O 1
ATOM 1564 N N . ASP B 1 41 ? -5.289 9.336 -4.469 1 97.75 41 ASP B N 1
ATOM 1565 C CA . ASP B 1 41 ? -5.387 7.945 -4.895 1 97.75 41 ASP B CA 1
ATOM 1566 C C . ASP B 1 41 ? -6.18 7.117 -3.885 1 97.75 41 ASP B C 1
ATOM 1568 O O . ASP B 1 41 ? -7.02 6.305 -4.27 1 97.75 41 ASP B O 1
ATOM 1572 N N . LEU B 1 42 ? -5.891 7.27 -2.594 1 98.12 42 LEU B N 1
ATOM 1573 C CA . LEU B 1 42 ? -6.602 6.543 -1.545 1 98.12 42 LEU B CA 1
ATOM 1574 C C . LEU B 1 42 ? -8.102 6.805 -1.622 1 98.12 42 LEU B C 1
ATOM 1576 O O . LEU B 1 42 ? -8.906 5.875 -1.529 1 98.12 42 LEU B O 1
ATOM 1580 N N . PHE B 1 43 ? -8.461 7.996 -1.881 1 98.31 43 PHE B N 1
ATOM 1581 C CA . PHE B 1 43 ? -9.867 8.352 -1.791 1 98.31 43 PHE B CA 1
ATOM 1582 C C . PHE B 1 43 ? -10.578 8.094 -3.117 1 98.31 43 PHE B C 1
ATOM 1584 O O . PHE B 1 43 ? -11.805 7.996 -3.162 1 98.31 43 PHE B O 1
ATOM 1591 N N . GLU B 1 44 ? -9.812 8.078 -4.184 1 97.69 44 GLU B N 1
ATOM 1592 C CA . GLU B 1 44 ? -10.398 7.551 -5.41 1 97.69 44 GLU B CA 1
ATOM 1593 C C . GLU B 1 44 ? -10.906 6.125 -5.215 1 97.69 44 GLU B C 1
ATOM 1595 O O . GLU B 1 44 ? -12.031 5.805 -5.613 1 97.69 44 GLU B O 1
ATOM 1600 N N . VAL B 1 45 ? -10.102 5.305 -4.594 1 97.88 45 VAL B N 1
ATOM 1601 C CA . VAL B 1 45 ? -10.492 3.924 -4.328 1 97.88 45 VAL B CA 1
ATOM 1602 C C . VAL B 1 45 ? -11.641 3.898 -3.322 1 97.88 45 VAL B C 1
ATOM 1604 O O . VAL B 1 45 ? -12.586 3.117 -3.469 1 97.88 45 VAL B O 1
ATOM 1607 N N . ALA B 1 46 ? -11.555 4.75 -2.295 1 98.25 46 ALA B N 1
ATOM 1608 C CA . ALA B 1 46 ? -12.633 4.824 -1.31 1 98.25 46 ALA B CA 1
ATOM 1609 C C . ALA B 1 46 ? -13.969 5.145 -1.976 1 98.25 46 ALA B C 1
ATOM 1611 O O . ALA B 1 46 ? -14.992 4.555 -1.639 1 98.25 46 ALA B O 1
ATOM 1612 N N . TYR B 1 47 ? -13.898 6.078 -2.908 1 98 47 TYR B N 1
ATOM 1613 C CA . TYR B 1 47 ? -15.094 6.465 -3.646 1 98 47 TYR B CA 1
ATOM 1614 C C . TYR B 1 47 ? -15.656 5.289 -4.43 1 98 47 TYR B C 1
ATOM 1616 O O . TYR B 1 47 ? -16.859 5.02 -4.379 1 98 47 TYR B O 1
ATOM 1624 N N . GLU B 1 48 ? -14.82 4.59 -5.094 1 97.69 48 GLU B N 1
ATOM 1625 C CA . GLU B 1 48 ? -15.242 3.426 -5.867 1 97.69 48 GLU B CA 1
ATOM 1626 C C . GLU B 1 48 ? -15.867 2.363 -4.969 1 97.69 48 GLU B C 1
ATOM 1628 O O . GLU B 1 48 ? -16.875 1.755 -5.328 1 97.69 48 GLU B O 1
ATOM 1633 N N . ASN B 1 49 ? -15.266 2.123 -3.84 1 98.06 49 ASN B N 1
ATOM 1634 C CA . ASN B 1 49 ? -15.781 1.138 -2.898 1 98.06 49 ASN B CA 1
ATOM 1635 C C . ASN B 1 49 ? -17.141 1.555 -2.346 1 98.06 49 ASN B C 1
ATOM 1637 O O . ASN B 1 49 ? -18.047 0.723 -2.201 1 98.06 49 ASN B O 1
ATOM 1641 N N . ALA B 1 50 ? -17.25 2.809 -1.975 1 98.25 50 ALA B N 1
ATOM 1642 C CA . ALA B 1 50 ? -18.516 3.322 -1.477 1 98.25 50 ALA B CA 1
ATOM 1643 C C . ALA B 1 50 ? -19.625 3.162 -2.52 1 98.25 50 ALA B C 1
ATOM 1645 O O . ALA B 1 50 ? -20.75 2.768 -2.193 1 98.25 50 ALA B O 1
ATOM 1646 N N . LYS B 1 51 ? -19.359 3.488 -3.775 1 97.62 51 LYS B N 1
ATOM 1647 C CA . LYS B 1 51 ? -20.297 3.324 -4.875 1 97.62 51 LYS B CA 1
ATOM 1648 C C . LYS B 1 51 ? -20.703 1.862 -5.039 1 97.62 51 LYS B C 1
ATOM 1650 O O . LYS B 1 51 ? -21.891 1.553 -5.191 1 97.62 51 LYS B O 1
ATOM 1655 N N . ALA B 1 52 ? -19.703 1.009 -4.988 1 96.69 52 ALA B N 1
ATOM 1656 C CA . ALA B 1 52 ? -19.953 -0.42 -5.141 1 96.69 52 ALA B CA 1
ATOM 1657 C C . ALA B 1 52 ? -20.859 -0.936 -4.02 1 96.69 52 ALA B C 1
ATOM 1659 O O . ALA B 1 52 ? -21.672 -1.833 -4.238 1 96.69 52 ALA B O 1
ATOM 1660 N N . GLU B 1 53 ? -20.703 -0.42 -2.824 1 97.06 53 GLU B N 1
ATOM 1661 C CA . GLU B 1 53 ? -21.516 -0.803 -1.683 1 97.06 53 GLU B CA 1
ATOM 1662 C C . GLU B 1 53 ? -22.875 -0.107 -1.726 1 97.06 53 GLU B C 1
ATOM 1664 O O . GLU B 1 53 ? -23.797 -0.463 -0.974 1 97.06 53 GLU B O 1
ATOM 1669 N N . ARG B 1 54 ? -23.047 0.931 -2.572 1 97.06 54 ARG B N 1
ATOM 1670 C CA . ARG B 1 54 ? -24.203 1.817 -2.602 1 97.06 54 ARG B CA 1
ATOM 1671 C C . ARG B 1 54 ? -24.391 2.52 -1.26 1 97.06 54 ARG B C 1
ATOM 1673 O O . ARG B 1 54 ? -25.5 2.564 -0.725 1 97.06 54 ARG B O 1
ATOM 1680 N N . SER B 1 55 ? -23.219 2.957 -0.769 1 97.19 55 SER B N 1
ATOM 1681 C CA . SER B 1 55 ? -23.234 3.676 0.501 1 97.19 55 SER B CA 1
ATOM 1682 C C . SER B 1 55 ? -23.547 5.156 0.298 1 97.19 55 SER B C 1
ATOM 1684 O O . SER B 1 55 ? -23.109 5.758 -0.686 1 97.19 55 SER B O 1
ATOM 1686 N N . ASP B 1 56 ? -24.156 5.789 1.308 1 97.44 56 ASP B N 1
ATOM 1687 C CA . ASP B 1 56 ? -24.531 7.199 1.216 1 97.44 56 ASP B CA 1
ATOM 1688 C C . ASP B 1 56 ? -23.359 8.094 1.633 1 97.44 56 ASP B C 1
ATOM 1690 O O . ASP B 1 56 ? -23.375 9.305 1.379 1 97.44 56 ASP B O 1
ATOM 1694 N N . THR B 1 57 ? -22.359 7.512 2.271 1 98.19 57 THR B N 1
ATOM 1695 C CA . THR B 1 57 ? -21.172 8.234 2.703 1 98.19 57 THR B CA 1
ATOM 1696 C C . THR B 1 57 ? -19.906 7.391 2.484 1 98.19 57 THR B C 1
ATOM 1698 O O . THR B 1 57 ? -20 6.168 2.355 1 98.19 57 THR B O 1
ATOM 1701 N N . ILE B 1 58 ? -18.844 8.039 2.348 1 98.19 58 ILE B N 1
ATOM 1702 C CA . ILE B 1 58 ? -17.547 7.352 2.367 1 98.19 58 ILE B CA 1
ATOM 1703 C C . ILE B 1 58 ? -17.156 7.043 3.809 1 98.19 58 ILE B C 1
ATOM 1705 O O . ILE B 1 58 ? -17.109 7.941 4.652 1 98.19 58 ILE B O 1
ATOM 1709 N N . LYS B 1 59 ? -16.906 5.809 4.109 1 98.31 59 LYS B N 1
ATOM 1710 C CA . LYS B 1 59 ? -16.562 5.316 5.441 1 98.31 59 LYS B CA 1
ATOM 1711 C C . LYS B 1 59 ? -15.117 4.844 5.496 1 98.31 59 LYS B C 1
ATOM 1713 O O . LYS B 1 59 ? -14.484 4.625 4.457 1 98.31 59 LYS B O 1
ATOM 1718 N N . MET B 1 60 ? -14.578 4.656 6.684 1 97.5 60 MET B N 1
ATOM 1719 C CA . MET B 1 60 ? -13.188 4.25 6.867 1 97.5 60 MET B CA 1
ATOM 1720 C C . MET B 1 60 ? -12.906 2.934 6.145 1 97.5 60 MET B C 1
ATOM 1722 O O . MET B 1 60 ? -11.844 2.76 5.551 1 97.5 60 MET B O 1
ATOM 1726 N N . ARG B 1 61 ? -13.891 2.035 6.152 1 97.56 61 ARG B N 1
ATOM 1727 C CA . ARG B 1 61 ? -13.688 0.715 5.566 1 97.56 61 ARG B CA 1
ATOM 1728 C C . ARG B 1 61 ? -13.57 0.803 4.047 1 97.56 61 ARG B C 1
ATOM 1730 O O . ARG B 1 61 ? -13.156 -0.159 3.395 1 97.56 61 ARG B O 1
ATOM 1737 N N . HIS B 1 62 ? -14.008 1.933 3.469 1 98.5 62 HIS B N 1
ATOM 1738 C CA . HIS B 1 62 ? -13.922 2.104 2.023 1 98.5 62 HIS B CA 1
ATOM 1739 C C . HIS B 1 62 ? -12.508 2.469 1.594 1 98.5 62 HIS B C 1
ATOM 1741 O O . HIS B 1 62 ? -12.164 2.352 0.417 1 98.5 62 HIS B O 1
ATOM 1747 N N . ILE B 1 63 ? -11.719 3.086 2.488 1 98.44 63 ILE B N 1
ATOM 1748 C CA . ILE B 1 63 ? -10.344 3.508 2.207 1 98.44 63 ILE B CA 1
ATOM 1749 C C . ILE B 1 63 ? -9.414 2.303 2.268 1 98.44 63 ILE B C 1
ATOM 1751 O O . ILE B 1 63 ? -9.453 1.524 3.225 1 98.44 63 ILE B O 1
ATOM 1755 N N . PRO B 1 64 ? -8.594 2.117 1.232 1 98.19 64 PRO B N 1
ATOM 1756 C CA . PRO B 1 64 ? -7.711 0.949 1.228 1 98.19 64 PRO B CA 1
ATOM 1757 C C . PRO B 1 64 ? -6.504 1.116 2.15 1 98.19 64 PRO B C 1
ATOM 1759 O O . PRO B 1 64 ? -5.367 1.181 1.681 1 98.19 64 PRO B O 1
ATOM 1762 N N . ILE B 1 65 ? -6.781 1.1 3.416 1 97.5 65 ILE B N 1
ATOM 1763 C CA . ILE B 1 65 ? -5.723 1.146 4.422 1 97.5 65 ILE B CA 1
ATOM 1764 C C . ILE B 1 65 ? -5.172 -0.259 4.652 1 97.5 65 ILE B C 1
ATOM 1766 O O . ILE B 1 65 ? -5.82 -1.09 5.293 1 97.5 65 ILE B O 1
ATOM 1770 N N . THR B 1 66 ? -4.031 -0.51 4.152 1 97.44 66 THR B N 1
ATOM 1771 C CA . THR B 1 66 ? -3.373 -1.803 4.312 1 97.44 66 THR B CA 1
ATOM 1772 C C . THR B 1 66 ? -2.885 -1.984 5.746 1 97.44 66 THR B C 1
ATOM 1774 O O . THR B 1 66 ? -2.844 -1.026 6.523 1 97.44 66 THR B O 1
ATOM 1777 N N . LYS B 1 67 ? -2.562 -3.145 6.078 1 96.19 67 LYS B N 1
ATOM 1778 C CA . LYS B 1 67 ? -2.064 -3.398 7.426 1 96.19 67 LYS B CA 1
ATOM 1779 C C . LYS B 1 67 ? -0.79 -2.607 7.699 1 96.19 67 LYS B C 1
ATOM 1781 O O . LYS B 1 67 ? -0.619 -2.051 8.789 1 96.19 67 LYS B O 1
ATOM 1786 N N . GLY B 1 68 ? 0.131 -2.617 6.766 1 94.06 68 GLY B N 1
ATOM 1787 C CA . GLY B 1 68 ? 1.326 -1.803 6.922 1 94.06 68 GLY B CA 1
ATOM 1788 C C . GLY B 1 68 ? 1.021 -0.336 7.16 1 94.06 68 GLY B C 1
ATOM 1789 O O . GLY B 1 68 ? 1.599 0.284 8.055 1 94.06 68 GLY B O 1
ATOM 1790 N N . PHE B 1 69 ? 0.123 0.197 6.375 1 95.31 69 PHE B N 1
ATOM 1791 C CA . PHE B 1 69 ? -0.297 1.581 6.555 1 95.31 69 PHE B CA 1
ATOM 1792 C C . PHE B 1 69 ? -0.914 1.785 7.934 1 95.31 69 PHE B C 1
ATOM 1794 O O . PHE B 1 69 ? -0.592 2.754 8.625 1 95.31 69 PHE B O 1
ATOM 1801 N N . LYS B 1 70 ? -1.769 0.881 8.289 1 94.56 70 LYS B N 1
ATOM 1802 C CA . LYS B 1 70 ? -2.453 0.963 9.578 1 94.56 70 LYS B CA 1
ATOM 1803 C C . LYS B 1 70 ? -1.455 0.976 10.727 1 94.56 70 LYS B C 1
ATOM 1805 O O . LYS B 1 70 ? -1.618 1.73 11.688 1 94.56 70 LYS B O 1
ATOM 1810 N N . ASN B 1 71 ? -0.437 0.146 10.609 1 91.19 71 ASN B N 1
ATOM 1811 C CA . ASN B 1 71 ? 0.597 0.126 11.641 1 91.19 71 ASN B CA 1
ATOM 1812 C C . ASN B 1 71 ? 1.302 1.476 11.758 1 91.19 71 ASN B C 1
ATOM 1814 O O . ASN B 1 71 ? 1.564 1.953 12.859 1 91.19 71 ASN B O 1
ATOM 1818 N N . SER B 1 72 ? 1.56 2.076 10.648 1 88.62 72 SER B N 1
ATOM 1819 C CA . SER B 1 72 ? 2.178 3.396 10.633 1 88.62 72 SER B CA 1
ATOM 1820 C C . SER B 1 72 ? 1.229 4.457 11.18 1 88.62 72 SER B C 1
ATOM 1822 O O . SER B 1 72 ? 1.652 5.363 11.906 1 88.62 72 SER B O 1
ATOM 1824 N N . LEU B 1 73 ? -0.067 4.289 10.828 1 90.94 73 LEU B N 1
ATOM 1825 C CA . LEU B 1 73 ? -1.108 5.195 11.297 1 90.94 73 LEU B CA 1
ATOM 1826 C C . LEU B 1 73 ? -1.193 5.18 12.82 1 90.94 73 LEU B C 1
ATOM 1828 O O . LEU B 1 73 ? -1.212 6.238 13.453 1 90.94 73 LEU B O 1
ATOM 1832 N N . ASN B 1 74 ? -1.171 4.039 13.391 1 87 74 ASN B N 1
ATOM 1833 C CA . ASN B 1 74 ? -1.307 3.885 14.836 1 87 74 ASN B CA 1
ATOM 1834 C C . ASN B 1 74 ? -0.097 4.449 15.57 1 87 74 ASN B C 1
ATOM 1836 O O . ASN B 1 74 ? -0.243 5.078 16.625 1 87 74 AS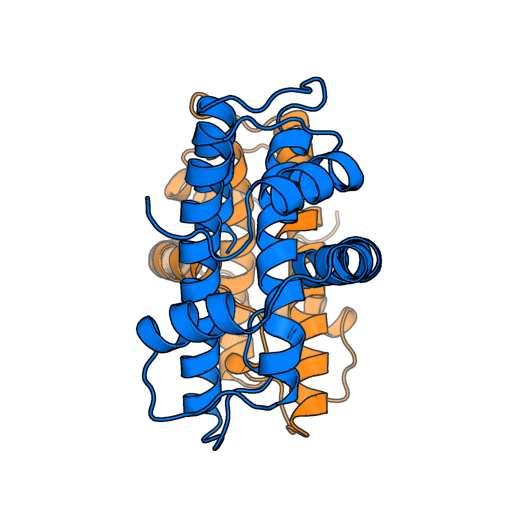N B O 1
ATOM 1840 N N . LEU B 1 75 ? 1.041 4.219 15 1 78.81 75 LEU B N 1
ATOM 1841 C CA . LEU B 1 75 ? 2.258 4.738 15.617 1 78.81 75 LEU B CA 1
ATOM 1842 C C . LEU B 1 75 ? 2.301 6.262 15.539 1 78.81 75 LEU B C 1
ATOM 1844 O O . LEU B 1 75 ? 2.73 6.926 16.484 1 78.81 75 LEU B O 1
ATOM 1848 N N . PHE B 1 76 ? 1.729 6.758 14.453 1 85.38 76 PHE B N 1
ATOM 1849 C CA . PHE B 1 76 ? 1.783 8.195 14.203 1 85.38 76 PHE B CA 1
ATOM 1850 C C . PHE B 1 76 ? 0.746 8.93 15.039 1 85.38 76 PHE B C 1
ATOM 1852 O O . PHE B 1 76 ? 0.917 10.109 15.352 1 85.38 76 PHE B O 1
ATOM 1859 N N . ARG B 1 77 ? -0.32 8.305 15.398 1 83.25 77 ARG B N 1
ATOM 1860 C CA . ARG B 1 77 ? -1.413 8.945 16.125 1 83.25 77 ARG B CA 1
ATOM 1861 C C . ARG B 1 77 ? -0.902 9.656 17.375 1 83.25 77 ARG B C 1
ATOM 1863 O O . ARG B 1 77 ? -1.305 10.789 17.656 1 83.25 77 ARG B O 1
ATOM 1870 N N . ALA B 1 78 ? 0.036 9.117 18.047 1 76.88 78 ALA B N 1
ATOM 1871 C CA . ALA B 1 78 ? 0.551 9.727 19.281 1 76.88 78 ALA B CA 1
ATOM 1872 C C . ALA B 1 78 ? 1.39 10.961 18.969 1 76.88 78 ALA B C 1
ATOM 1874 O O . ALA B 1 78 ? 1.354 11.945 19.719 1 76.88 78 ALA B O 1
ATOM 1875 N N . VAL B 1 79 ? 2.025 10.977 17.891 1 77.56 79 VAL B N 1
ATOM 1876 C CA . VAL B 1 79 ? 2.943 12.055 17.531 1 77.56 79 VAL B CA 1
ATOM 1877 C C . VAL B 1 79 ? 2.156 13.258 17.016 1 77.56 79 VAL B C 1
ATOM 1879 O O . VAL B 1 79 ? 2.453 14.398 17.375 1 77.56 79 VAL B O 1
ATOM 1882 N N . ILE B 1 80 ? 1.151 12.938 16.234 1 76.88 80 ILE B N 1
ATOM 1883 C CA . ILE B 1 80 ? 0.416 14 15.562 1 76.88 80 ILE B CA 1
ATOM 1884 C C . ILE B 1 80 ? -0.455 14.75 16.562 1 76.88 80 ILE B C 1
ATOM 1886 O O . ILE B 1 80 ? -0.762 15.93 16.375 1 76.88 80 ILE B O 1
ATOM 1890 N N . GLU B 1 81 ? -0.932 14.047 17.5 1 76.94 81 GLU B N 1
ATOM 1891 C CA . GLU B 1 81 ? -1.767 14.695 18.5 1 76.94 81 GLU B CA 1
ATOM 1892 C C . GLU B 1 81 ? -1.06 15.906 19.109 1 76.94 81 GLU B C 1
ATOM 1894 O O . GLU B 1 81 ? -1.696 16.906 19.422 1 76.94 81 GLU B O 1
ATOM 1899 N N . ASP B 1 82 ? 0.11 15.914 19.156 1 77.81 82 ASP B N 1
ATOM 1900 C CA . ASP B 1 82 ? 0.895 17.016 19.719 1 77.81 82 ASP B CA 1
ATOM 1901 C C . ASP B 1 82 ? 1.013 18.172 18.734 1 77.81 82 ASP B C 1
ATOM 1903 O O . ASP B 1 82 ? 1.218 19.312 19.156 1 77.81 82 ASP B O 1
ATOM 1907 N N . GLU B 1 83 ? 0.776 17.875 17.469 1 80.25 83 GLU B N 1
ATOM 1908 C CA . GLU B 1 83 ? 1.02 18.906 16.453 1 80.25 83 GLU B CA 1
ATOM 1909 C C . GLU B 1 83 ? -0.275 19.609 16.062 1 80.25 83 GLU B C 1
ATOM 1911 O O . GLU B 1 83 ? -0.244 20.672 15.445 1 80.25 83 GLU B O 1
ATOM 1916 N N . LYS B 1 84 ? -1.325 19.094 16.391 1 80.88 84 LYS B N 1
ATOM 1917 C CA . LYS B 1 84 ? -2.635 19.688 16.156 1 80.88 84 LYS B CA 1
ATOM 1918 C C . LYS B 1 84 ? -2.809 20.031 14.68 1 80.88 84 LYS B C 1
ATOM 1920 O O . LYS B 1 84 ? -3.18 21.172 14.344 1 80.88 84 LYS B O 1
ATOM 1925 N N . VAL B 1 85 ? -2.586 19.125 13.797 1 84.75 85 VAL B N 1
ATOM 1926 C CA . VAL B 1 85 ? -2.762 19.328 12.359 1 84.75 85 VAL B CA 1
ATOM 1927 C C . VAL B 1 85 ? -4.227 19.641 12.055 1 84.75 85 VAL B C 1
ATOM 1929 O O . VAL B 1 85 ? -5.125 18.953 12.562 1 84.75 85 VAL B O 1
ATOM 1932 N N . GLN B 1 86 ? -4.402 20.703 11.273 1 88 86 GLN B N 1
ATOM 1933 C CA . GLN B 1 86 ? -5.75 21.156 10.977 1 88 86 GLN B CA 1
ATOM 1934 C C . GLN B 1 86 ? -6.426 20.266 9.945 1 88 86 GLN B C 1
ATOM 1936 O O . GLN B 1 86 ? -5.789 19.828 8.977 1 88 86 GLN B O 1
ATOM 1941 N N . ILE B 1 87 ? -7.688 20.094 10.078 1 90.94 87 ILE B N 1
ATOM 1942 C CA . ILE B 1 87 ? -8.492 19.219 9.234 1 90.94 87 ILE B CA 1
ATOM 1943 C C . ILE B 1 87 ? -8.852 19.938 7.938 1 90.94 87 ILE B C 1
ATOM 1945 O O . ILE B 1 87 ? -8.789 19.359 6.852 1 90.94 87 ILE B O 1
ATOM 1949 N N . GLU B 1 88 ? -9.086 21.172 7.988 1 93.06 88 GLU B N 1
ATOM 1950 C CA . GLU B 1 88 ? -9.789 21.906 6.934 1 93.06 88 GLU B CA 1
ATOM 1951 C C . GLU B 1 88 ? -8.945 21.984 5.664 1 93.06 88 GLU B C 1
ATOM 1953 O O . GLU B 1 88 ? -9.445 21.734 4.562 1 93.06 88 GLU B O 1
ATOM 1958 N N . PRO B 1 89 ? -7.668 22.297 5.758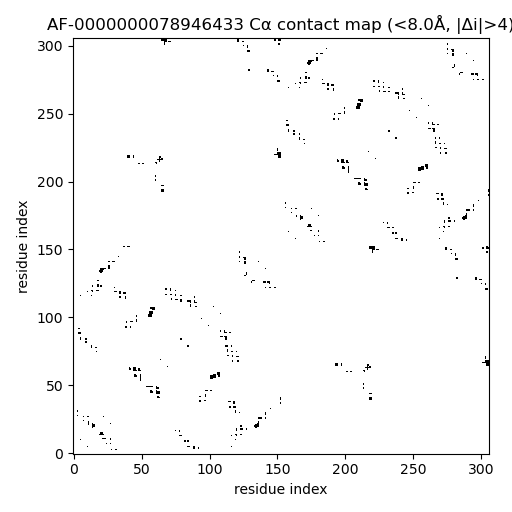 1 93.56 89 PRO B N 1
ATOM 1959 C CA . PRO B 1 89 ? -6.879 22.344 4.523 1 93.56 89 PRO B CA 1
ATOM 1960 C C . PRO B 1 89 ? -6.828 20.984 3.809 1 93.56 89 PRO B C 1
ATOM 1962 O O . PRO B 1 89 ? -6.844 20.938 2.576 1 93.56 89 PRO B O 1
ATOM 1965 N N . ILE B 1 90 ? -6.777 19.938 4.551 1 94.88 90 ILE B N 1
ATOM 1966 C CA . ILE B 1 90 ? -6.73 18.594 3.984 1 94.88 90 ILE B CA 1
ATOM 1967 C C . ILE B 1 90 ? -8.07 18.25 3.342 1 94.88 90 ILE B C 1
ATOM 1969 O O . ILE B 1 90 ? -8.117 17.766 2.213 1 94.88 90 ILE B O 1
ATOM 1973 N N . ARG B 1 91 ? -9.117 18.578 4.07 1 94.62 91 ARG B N 1
ATOM 1974 C CA . ARG B 1 91 ? -10.469 18.312 3.582 1 94.62 91 ARG B CA 1
ATOM 1975 C C . ARG B 1 91 ? -10.734 19.078 2.285 1 94.62 91 ARG B C 1
ATOM 1977 O O . ARG B 1 91 ? -11.234 18.5 1.318 1 94.62 91 ARG B O 1
ATOM 1984 N N . LYS B 1 92 ? -10.391 20.328 2.268 1 93.88 92 LYS B N 1
ATOM 1985 C CA . LYS B 1 92 ? -10.602 21.172 1.089 1 93.88 92 LYS B CA 1
ATOM 1986 C C . LYS B 1 92 ? -9.852 20.609 -0.12 1 93.88 92 LYS B C 1
ATOM 1988 O O . LYS B 1 92 ? -10.406 20.547 -1.222 1 93.88 92 LYS B O 1
ATOM 1993 N N . PHE B 1 93 ? -8.688 20.25 0.104 1 95.38 93 PHE B N 1
ATOM 1994 C CA . PHE B 1 93 ? -7.91 19.656 -0.978 1 95.38 93 PHE B CA 1
ATOM 1995 C C . PHE B 1 93 ? -8.609 18.422 -1.523 1 95.38 93 PHE B C 1
ATOM 1997 O O . PHE B 1 93 ? -8.789 18.281 -2.734 1 95.38 93 PHE B O 1
ATOM 2004 N N . LEU B 1 94 ? -8.961 17.531 -0.598 1 94.12 94 LEU B N 1
ATOM 2005 C CA . LEU B 1 94 ? -9.531 16.234 -0.979 1 94.12 94 LEU B CA 1
ATOM 2006 C C . LEU B 1 94 ? -10.836 16.422 -1.745 1 94.12 94 LEU B C 1
ATOM 2008 O O . LEU B 1 94 ? -11.078 15.75 -2.742 1 94.12 94 LEU B O 1
ATOM 2012 N N . LEU B 1 95 ? -11.625 17.328 -1.342 1 92.81 95 LEU B N 1
ATOM 2013 C CA . LEU B 1 95 ? -12.938 17.516 -1.939 1 92.81 95 LEU B CA 1
ATOM 2014 C C . LEU B 1 95 ? -12.812 18.094 -3.346 1 92.81 95 LEU B C 1
ATOM 2016 O O . LEU B 1 95 ? -13.75 18 -4.145 1 92.81 95 LEU B O 1
ATOM 2020 N N . LYS B 1 96 ? -11.656 18.641 -3.654 1 94.19 96 LYS B N 1
ATOM 2021 C CA . LYS B 1 96 ? -11.406 19.125 -5.016 1 94.19 96 LYS B CA 1
ATOM 2022 C C . LYS B 1 96 ? -11.016 17.969 -5.934 1 94.19 96 LYS B C 1
ATOM 2024 O O . LYS B 1 96 ? -11.078 18.094 -7.156 1 94.19 96 LYS B O 1
ATOM 2029 N N . LYS B 1 97 ? -10.609 16.891 -5.375 1 92.62 97 LYS B N 1
ATOM 2030 C CA . LYS B 1 97 ? -10 15.82 -6.152 1 92.62 97 LYS B CA 1
ATOM 2031 C C . LYS B 1 97 ? -10.984 14.688 -6.391 1 92.62 97 LYS B C 1
ATOM 2033 O O . LYS B 1 97 ? -10.797 13.867 -7.293 1 92.62 97 LYS B O 1
ATOM 2038 N N . ILE B 1 98 ? -12.055 14.508 -5.566 1 91.69 98 ILE B N 1
ATOM 2039 C CA . ILE B 1 98 ? -12.992 13.391 -5.699 1 91.69 98 ILE B CA 1
ATOM 2040 C C . ILE B 1 98 ? -14.391 13.93 -5.984 1 91.69 98 ILE B C 1
ATOM 2042 O O . ILE B 1 98 ? -14.711 15.07 -5.648 1 91.69 98 ILE B O 1
ATOM 2046 N N . PRO B 1 99 ? -15.172 13.102 -6.672 1 92.31 99 PRO B N 1
ATOM 2047 C CA . PRO B 1 99 ? -16.547 13.539 -6.902 1 92.31 99 PRO B CA 1
ATOM 2048 C C . PRO B 1 99 ? -17.281 13.898 -5.609 1 92.31 99 PRO B C 1
ATOM 2050 O O . PRO B 1 99 ? -17.062 13.25 -4.578 1 92.31 99 PRO B O 1
ATOM 2053 N N . GLY B 1 100 ? -18.203 14.945 -5.621 1 89.31 100 GLY B N 1
ATOM 2054 C CA . GLY B 1 100 ? -18.844 15.477 -4.43 1 89.31 100 GLY B CA 1
ATOM 2055 C C . GLY B 1 100 ? -20.188 14.852 -4.145 1 89.31 100 GLY B C 1
ATOM 2056 O O . GLY B 1 100 ? -20.828 15.18 -3.148 1 89.31 100 GLY B O 1
ATOM 2057 N N . ASP B 1 101 ? -20.516 13.867 -4.895 1 94.81 101 ASP B N 1
ATOM 2058 C CA . ASP B 1 101 ? -21.859 13.305 -4.77 1 94.81 101 ASP B CA 1
ATOM 2059 C C . ASP B 1 101 ? -21.953 12.375 -3.566 1 94.81 101 ASP B C 1
ATOM 2061 O O . ASP B 1 101 ? -23.047 12.117 -3.055 1 94.81 101 ASP B O 1
ATOM 2065 N N . ILE B 1 102 ? -20.922 11.789 -3.086 1 97 102 ILE B N 1
ATOM 2066 C CA . ILE B 1 102 ? -20.891 10.984 -1.871 1 97 102 ILE B CA 1
ATOM 2067 C C . ILE B 1 102 ? -20.031 11.68 -0.812 1 97 102 ILE B C 1
ATOM 2069 O O . ILE B 1 102 ? -18.812 11.734 -0.928 1 97 102 ILE B O 1
ATOM 2073 N N . PRO B 1 103 ? -20.609 12.188 0.226 1 97 103 PRO B N 1
ATOM 2074 C CA . PRO B 1 103 ? -19.844 12.938 1.236 1 97 103 PRO B CA 1
ATOM 2075 C C . PRO B 1 103 ? -19.016 12.031 2.141 1 97 103 PRO B C 1
ATOM 2077 O O . PRO B 1 103 ? -19.281 10.836 2.24 1 97 103 PRO B O 1
ATOM 2080 N N . LEU B 1 104 ? -18.047 12.562 2.738 1 97.5 104 LEU B N 1
ATOM 2081 C CA . LEU B 1 104 ? -17.234 11.867 3.736 1 97.5 104 LEU B CA 1
ATOM 2082 C C . LEU B 1 104 ? -18 11.703 5.043 1 97.5 104 LEU B C 1
ATOM 2084 O O . LEU B 1 104 ? -18.656 12.648 5.508 1 97.5 104 LEU B O 1
ATOM 2088 N N . GLU B 1 105 ? -17.984 10.516 5.574 1 97.81 105 GLU B N 1
ATOM 2089 C CA . GLU B 1 105 ? -18.531 10.328 6.918 1 97.81 105 GLU B CA 1
ATOM 2090 C C . GLU B 1 105 ? -17.703 11.102 7.953 1 97.81 105 GLU B C 1
ATOM 2092 O O . GLU B 1 105 ? -16.516 11.328 7.77 1 97.81 105 GLU B O 1
ATOM 2097 N N . GLU B 1 106 ? -18.312 11.477 9.094 1 96.88 106 GLU B N 1
ATOM 2098 C CA . GLU B 1 106 ? -17.672 12.281 10.125 1 96.88 106 GLU B CA 1
ATOM 2099 C C . GLU B 1 106 ? -16.375 11.625 10.617 1 96.88 106 GLU B C 1
ATOM 2101 O O . GLU B 1 106 ? -15.367 12.305 10.812 1 96.88 106 GLU B O 1
ATOM 2106 N N . ASP B 1 107 ? -16.406 10.336 10.828 1 96.19 107 ASP B N 1
ATOM 2107 C CA . ASP B 1 107 ? -15.227 9.625 11.305 1 96.19 107 ASP B CA 1
ATOM 2108 C C . ASP B 1 107 ? -14.078 9.758 10.312 1 96.19 107 ASP B C 1
ATOM 2110 O O . ASP B 1 107 ? -12.914 9.867 10.711 1 96.19 107 ASP B O 1
ATOM 2114 N N . VAL B 1 108 ? -14.375 9.68 9 1 97.38 108 VAL B N 1
ATOM 2115 C CA . VAL B 1 108 ? -13.375 9.836 7.953 1 97.38 108 VAL B CA 1
ATOM 2116 C C . VAL B 1 108 ? -12.781 11.242 8.008 1 97.38 108 VAL B C 1
ATOM 2118 O O . VAL B 1 108 ? -11.562 11.414 7.973 1 97.38 108 VAL B O 1
ATOM 2121 N N . VAL B 1 109 ? -13.664 12.273 8.156 1 96.56 109 VAL B N 1
ATOM 2122 C CA . VAL B 1 109 ? -13.234 13.664 8.219 1 96.56 109 VAL B CA 1
ATOM 2123 C C . VAL B 1 109 ? -12.281 13.859 9.406 1 96.56 109 VAL B C 1
ATOM 2125 O O . VAL B 1 109 ? -11.227 14.469 9.266 1 96.56 109 VAL B O 1
ATOM 2128 N N . ASN B 1 110 ? -12.602 13.289 10.492 1 93.75 110 ASN B N 1
ATOM 2129 C CA . ASN B 1 110 ? -11.82 13.438 11.711 1 93.75 110 ASN B CA 1
ATOM 2130 C C . ASN B 1 110 ? -10.461 12.758 11.594 1 93.75 110 ASN B C 1
ATOM 2132 O O . ASN B 1 110 ? -9.516 13.117 12.289 1 93.75 110 ASN B O 1
ATOM 2136 N N . GLU B 1 111 ? -10.344 11.773 10.664 1 94.44 111 GLU B N 1
ATOM 2137 C CA . GLU B 1 111 ? -9.109 11.008 10.523 1 94.44 111 GLU B CA 1
ATOM 2138 C C . GLU B 1 111 ? -8.211 11.594 9.445 1 94.44 111 GLU B C 1
ATOM 2140 O O . GLU B 1 111 ? -7.062 11.172 9.281 1 94.44 111 GLU B O 1
ATOM 2145 N N . LEU B 1 112 ? -8.641 12.594 8.719 1 94.75 112 LEU B N 1
ATOM 2146 C CA . LEU B 1 112 ? -7.914 13.133 7.578 1 94.75 112 LEU B CA 1
ATOM 2147 C C . LEU B 1 112 ? -6.52 13.586 7.984 1 94.75 112 LEU B C 1
ATOM 2149 O O . LEU B 1 112 ? -5.535 13.258 7.324 1 94.75 112 LEU B O 1
ATOM 2153 N N . PRO B 1 113 ? -6.363 14.297 9.117 1 92.25 113 PRO B N 1
ATOM 2154 C CA . PRO B 1 113 ? -5.02 14.727 9.508 1 92.25 113 PRO B CA 1
ATOM 2155 C C . PRO B 1 113 ? -4.086 13.547 9.781 1 92.25 113 PRO B C 1
ATOM 2157 O O . PRO B 1 113 ? -2.914 13.578 9.398 1 92.25 113 PRO B O 1
ATOM 2160 N N . ILE B 1 114 ? -4.629 12.516 10.391 1 93 114 ILE B N 1
ATOM 2161 C CA . ILE B 1 114 ? -3.826 11.344 10.711 1 93 114 ILE B CA 1
ATOM 2162 C C . ILE B 1 114 ? -3.445 10.609 9.422 1 93 114 ILE B C 1
ATOM 2164 O O . ILE B 1 114 ? -2.305 10.172 9.266 1 93 114 ILE B O 1
ATOM 2168 N N . ILE B 1 115 ? -4.348 10.477 8.469 1 95.19 115 ILE B N 1
ATOM 2169 C CA . ILE B 1 115 ? -4.09 9.82 7.191 1 95.19 115 ILE B CA 1
ATOM 2170 C C . ILE B 1 115 ? -3.025 10.586 6.414 1 95.19 115 ILE B C 1
ATOM 2172 O O . ILE B 1 115 ? -2.043 10 5.949 1 95.19 115 ILE B O 1
ATOM 2176 N N . ALA B 1 116 ? -3.215 11.898 6.316 1 93.81 116 ALA B N 1
ATOM 2177 C CA . ALA B 1 116 ? -2.258 12.734 5.586 1 93.81 116 ALA B CA 1
ATOM 2178 C C . ALA B 1 116 ? -0.885 12.695 6.254 1 93.81 116 ALA B C 1
ATOM 2180 O O . ALA B 1 116 ? 0.135 12.547 5.578 1 93.81 116 ALA B O 1
ATOM 2181 N N . GLY B 1 117 ? -0.853 12.867 7.523 1 92.44 117 GLY B N 1
ATOM 2182 C CA . GLY B 1 117 ? 0.41 12.812 8.242 1 92.44 117 GLY B CA 1
ATOM 2183 C C . GLY B 1 117 ? 1.11 11.477 8.117 1 92.44 117 GLY B C 1
ATOM 2184 O O . GLY B 1 117 ? 2.336 11.422 7.996 1 92.44 117 GLY B O 1
ATOM 2185 N N . THR B 1 118 ? 0.331 10.383 8.211 1 94.44 118 THR B N 1
ATOM 2186 C CA . THR B 1 118 ? 0.895 9.047 8.078 1 94.44 118 THR B CA 1
ATOM 2187 C C . THR B 1 118 ? 1.53 8.859 6.703 1 94.44 118 THR B C 1
ATOM 2189 O O . THR B 1 118 ? 2.559 8.195 6.574 1 94.44 118 THR B O 1
ATOM 2192 N N . LEU B 1 119 ? 0.927 9.438 5.668 1 96 119 LEU B N 1
ATOM 2193 C CA . LEU B 1 119 ? 1.525 9.375 4.336 1 96 119 LEU B CA 1
ATOM 2194 C C . LEU B 1 119 ? 2.908 10.016 4.332 1 96 119 LEU B C 1
ATOM 2196 O O . LEU B 1 119 ? 3.836 9.508 3.705 1 96 119 LEU B O 1
ATOM 2200 N N . PHE B 1 120 ? 3.068 11.102 5.047 1 93.12 120 PHE B N 1
ATOM 2201 C CA . PHE B 1 120 ? 4.375 11.734 5.168 1 93.12 120 PHE B CA 1
ATOM 2202 C C . PHE B 1 120 ? 5.355 10.82 5.891 1 93.12 120 PHE B C 1
ATOM 2204 O O . PHE B 1 120 ? 6.504 10.672 5.461 1 93.12 120 PHE B O 1
ATOM 2211 N N . VAL B 1 121 ? 4.887 10.297 6.93 1 93.62 121 VAL B N 1
ATOM 2212 C CA . VAL B 1 121 ? 5.715 9.383 7.715 1 93.62 121 VAL B CA 1
ATOM 2213 C C . VAL B 1 121 ? 6.152 8.211 6.848 1 93.62 121 VAL B C 1
ATOM 2215 O O . VAL B 1 121 ? 7.305 7.773 6.91 1 93.62 121 VAL B O 1
ATOM 2218 N N . LEU B 1 122 ? 5.238 7.711 6.059 1 95.56 122 LEU B N 1
ATOM 2219 C CA . LEU B 1 122 ? 5.539 6.574 5.191 1 95.56 122 LEU B CA 1
ATOM 2220 C C . LEU B 1 122 ? 6.66 6.914 4.215 1 95.56 122 LEU B C 1
ATOM 2222 O O . LEU B 1 122 ? 7.547 6.094 3.973 1 95.56 122 LEU B O 1
ATOM 2226 N N . ILE B 1 123 ? 6.613 8.109 3.666 1 96.81 123 ILE B N 1
ATOM 2227 C CA . ILE B 1 123 ? 7.691 8.539 2.781 1 96.81 123 ILE B CA 1
ATOM 2228 C C . ILE B 1 123 ? 9.016 8.508 3.533 1 96.81 123 ILE B C 1
ATOM 2230 O O . ILE B 1 123 ? 10.008 7.961 3.041 1 96.81 123 ILE B O 1
ATOM 2234 N N . GLY B 1 124 ? 9.023 9.094 4.707 1 95.5 124 GLY B N 1
ATOM 2235 C CA . GLY B 1 124 ? 10.234 9.109 5.516 1 95.5 124 GLY B CA 1
ATOM 2236 C C . GLY B 1 124 ? 10.742 7.719 5.859 1 95.5 124 GLY B C 1
ATOM 2237 O O . GLY B 1 124 ? 11.938 7.453 5.789 1 95.5 124 GLY B O 1
ATOM 2238 N N . ARG B 1 125 ? 9.859 6.895 6.164 1 93.69 125 ARG B N 1
ATOM 2239 C CA . ARG B 1 125 ? 10.227 5.535 6.543 1 93.69 125 ARG B CA 1
ATOM 2240 C C . ARG B 1 125 ? 10.805 4.77 5.355 1 93.69 125 ARG B C 1
ATOM 2242 O O . ARG B 1 125 ? 11.758 4.004 5.508 1 93.69 125 ARG B O 1
ATOM 2249 N N . VAL B 1 126 ? 10.148 4.918 4.215 1 94.62 126 VAL B N 1
ATOM 2250 C CA . VAL B 1 126 ? 10.688 4.281 3.016 1 94.62 126 VAL B CA 1
ATOM 2251 C C . VAL B 1 126 ? 12.094 4.805 2.734 1 94.62 126 VAL B C 1
ATOM 2253 O O . VAL B 1 126 ? 13.008 4.023 2.459 1 94.62 126 VAL B O 1
ATOM 2256 N N . ILE B 1 127 ? 12.289 6.086 2.869 1 95.81 127 ILE B N 1
ATOM 2257 C CA . ILE B 1 127 ? 13.602 6.68 2.645 1 95.81 127 ILE B CA 1
ATOM 2258 C C . ILE B 1 127 ? 14.609 6.094 3.631 1 95.81 127 ILE B C 1
ATOM 2260 O O . ILE B 1 127 ? 15.711 5.691 3.238 1 95.81 127 ILE B O 1
ATOM 2264 N N . LYS B 1 128 ? 14.219 5.977 4.902 1 93.25 128 LYS B N 1
ATOM 2265 C CA . LYS B 1 128 ? 15.109 5.457 5.934 1 93.25 128 LYS B CA 1
ATOM 2266 C C . LYS B 1 128 ? 15.414 3.98 5.707 1 93.25 128 LYS B C 1
ATOM 2268 O O . LYS B 1 128 ? 16.516 3.516 6.004 1 93.25 128 LYS B O 1
ATOM 2273 N N . ALA B 1 129 ? 14.438 3.303 5.25 1 90.12 129 ALA B N 1
ATOM 2274 C CA . ALA B 1 129 ? 14.656 1.891 4.949 1 90.12 129 ALA B CA 1
ATOM 2275 C C . ALA B 1 129 ? 15.703 1.725 3.844 1 90.12 129 ALA B C 1
ATOM 2277 O O . ALA B 1 129 ? 16.5 0.782 3.869 1 90.12 129 ALA B O 1
ATOM 2278 N N . LEU B 1 130 ? 15.695 2.621 2.889 1 90.19 130 LEU B N 1
ATOM 2279 C CA . LEU B 1 130 ? 16.609 2.562 1.75 1 90.19 130 LEU B CA 1
ATOM 2280 C C . LEU B 1 130 ? 17.969 3.154 2.107 1 90.19 130 LEU B C 1
ATOM 2282 O O . LEU B 1 130 ? 19 2.701 1.604 1 90.19 130 LEU B O 1
ATOM 2286 N N . HIS B 1 131 ? 17.906 4.141 2.936 1 92.62 131 HIS B N 1
ATOM 2287 C CA . HIS B 1 131 ? 19.109 4.848 3.348 1 92.62 131 HIS B CA 1
ATOM 2288 C C . HIS B 1 131 ? 19.156 5.031 4.859 1 92.62 131 HIS B C 1
ATOM 2290 O O . HIS B 1 131 ? 18.938 6.137 5.363 1 92.62 131 HIS B O 1
ATOM 2296 N N . PRO B 1 132 ? 19.562 4.016 5.543 1 91.19 132 PRO B N 1
ATOM 2297 C CA . PRO B 1 132 ? 19.438 4.031 7.004 1 91.19 132 PRO B CA 1
ATOM 2298 C C . PRO B 1 132 ? 20.359 5.062 7.66 1 91.19 132 PRO B C 1
ATOM 2300 O O . PRO B 1 132 ? 20.094 5.512 8.773 1 91.19 132 PRO B O 1
ATOM 2303 N N . GLU B 1 133 ? 21.328 5.539 6.969 1 93.44 133 GLU B N 1
ATOM 2304 C CA . GLU B 1 133 ? 22.359 6.348 7.617 1 93.44 133 GLU B CA 1
ATOM 2305 C C . GLU B 1 133 ? 22.078 7.84 7.445 1 93.44 133 GLU B C 1
ATOM 2307 O O . GLU B 1 133 ? 22.672 8.672 8.133 1 93.44 133 GLU B O 1
ATOM 2312 N N . ILE B 1 134 ? 21.172 8.156 6.629 1 93.12 134 ILE B N 1
ATOM 2313 C CA . ILE B 1 134 ? 21.031 9.57 6.305 1 93.12 134 ILE B CA 1
ATOM 2314 C C . ILE B 1 134 ? 20.25 10.281 7.406 1 93.12 134 ILE B C 1
ATOM 2316 O O . ILE B 1 134 ? 19.438 9.664 8.094 1 93.12 134 ILE B O 1
ATOM 2320 N N . LYS B 1 135 ? 20.516 11.594 7.43 1 94.94 135 LYS B N 1
ATOM 2321 C CA . LYS B 1 135 ? 19.766 12.461 8.344 1 94.94 135 LYS B CA 1
ATOM 2322 C C . LYS B 1 135 ? 19.031 13.562 7.574 1 94.94 135 LYS B C 1
ATOM 2324 O O . LYS B 1 135 ? 18.047 14.109 8.062 1 94.94 135 LYS B O 1
ATOM 2329 N N . ASN B 1 136 ? 19.641 13.859 6.469 1 96.19 136 ASN B N 1
ATOM 2330 C CA . ASN B 1 136 ? 19.047 14.875 5.605 1 96.19 136 ASN B CA 1
ATOM 2331 C C . ASN B 1 136 ? 18.438 14.258 4.348 1 96.19 136 ASN B C 1
ATOM 2333 O O . ASN B 1 136 ? 19.016 13.344 3.76 1 96.19 136 ASN B O 1
ATOM 2337 N N . VAL B 1 137 ? 17.297 14.727 3.979 1 96 137 VAL B N 1
ATOM 2338 C CA . VAL B 1 137 ? 16.609 14.227 2.795 1 96 137 VAL B CA 1
ATOM 2339 C C . VAL B 1 137 ? 17.109 14.969 1.555 1 96 137 VAL B C 1
ATOM 2341 O O . VAL B 1 137 ? 17.141 16.203 1.533 1 96 137 VAL B O 1
ATOM 2344 N N . TYR B 1 138 ? 17.469 14.234 0.552 1 95.75 138 TYR B N 1
ATOM 2345 C CA . TYR B 1 138 ? 17.891 14.781 -0.734 1 95.75 138 TYR B CA 1
ATOM 2346 C C . TYR B 1 138 ? 16.906 14.383 -1.837 1 95.75 138 TYR B C 1
ATOM 2348 O O . TYR B 1 138 ? 16.109 13.469 -1.658 1 95.75 138 TYR B O 1
ATOM 2356 N N . PRO B 1 139 ? 16.906 15.062 -2.924 1 96.19 139 PRO B N 1
ATOM 2357 C CA . PRO B 1 139 ? 15.93 14.836 -3.988 1 96.19 139 PRO B CA 1
ATOM 2358 C C . PRO B 1 139 ? 15.914 13.383 -4.477 1 96.19 139 PRO B C 1
ATOM 2360 O O . PRO B 1 139 ? 14.844 12.844 -4.781 1 96.19 139 PRO B O 1
ATOM 2363 N N . GLU B 1 140 ? 17.062 12.828 -4.531 1 94.25 140 GLU B N 1
ATOM 2364 C CA . GLU B 1 140 ? 17.141 11.461 -5.035 1 94.25 140 GLU B CA 1
ATOM 2365 C C . GLU B 1 140 ? 16.391 10.5 -4.125 1 94.25 140 GLU B C 1
ATOM 2367 O O . GLU B 1 140 ? 15.805 9.523 -4.594 1 94.25 140 GLU B O 1
ATOM 2372 N N . HIS B 1 141 ? 16.406 10.773 -2.832 1 95.38 141 HIS B N 1
ATOM 2373 C CA . HIS B 1 141 ? 15.688 9.938 -1.872 1 95.38 141 HIS B CA 1
ATOM 2374 C C . HIS B 1 141 ? 14.18 10.023 -2.088 1 95.38 141 HIS B C 1
ATOM 2376 O O . HIS B 1 141 ? 13.484 9.008 -2.018 1 95.38 141 HIS B O 1
ATOM 2382 N N . ILE B 1 142 ? 13.734 11.25 -2.385 1 96.94 142 ILE B N 1
ATOM 2383 C CA . ILE B 1 142 ? 12.312 11.492 -2.59 1 96.94 142 ILE B CA 1
ATOM 2384 C C . ILE B 1 142 ? 11.844 10.789 -3.859 1 96.94 142 ILE B C 1
ATOM 2386 O O . ILE B 1 142 ? 10.789 10.156 -3.871 1 96.94 142 ILE B O 1
ATOM 2390 N N . GLU B 1 143 ? 12.672 10.836 -4.844 1 95 143 GLU B N 1
ATOM 2391 C CA . GLU B 1 143 ? 12.336 10.195 -6.109 1 95 143 GLU B CA 1
ATOM 2392 C C . GLU B 1 143 ? 12.234 8.68 -5.957 1 95 143 GLU B C 1
ATOM 2394 O O . GLU B 1 143 ? 11.328 8.055 -6.512 1 95 143 GLU B O 1
ATOM 2399 N N . GLU B 1 144 ? 13.156 8.125 -5.242 1 93.19 144 GLU B N 1
ATOM 2400 C CA . GLU B 1 144 ? 13.125 6.684 -5 1 93.19 144 GLU B CA 1
ATOM 2401 C C . GLU B 1 144 ? 11.883 6.281 -4.211 1 93.19 144 GLU B C 1
ATOM 2403 O O . GLU B 1 144 ? 11.219 5.297 -4.547 1 93.19 144 GLU B O 1
ATOM 2408 N N . ALA B 1 145 ? 11.609 7.027 -3.191 1 95.5 145 ALA B N 1
ATOM 2409 C CA . ALA B 1 145 ? 10.422 6.746 -2.385 1 95.5 145 ALA B CA 1
ATOM 2410 C C . ALA B 1 145 ? 9.148 6.867 -3.219 1 95.5 145 ALA B C 1
ATOM 2412 O O . ALA B 1 145 ? 8.234 6.051 -3.086 1 95.5 145 ALA B O 1
ATOM 2413 N N . LYS B 1 146 ? 9.125 7.855 -4.047 1 96.88 146 LYS B N 1
ATOM 2414 C CA . LYS B 1 146 ? 7.98 8.055 -4.938 1 96.88 146 LYS B CA 1
ATOM 2415 C C . LYS B 1 146 ? 7.746 6.832 -5.816 1 96.88 146 LYS B C 1
ATOM 2417 O O . LYS B 1 146 ? 6.609 6.367 -5.945 1 96.88 146 LYS B O 1
ATOM 2422 N N . LYS B 1 147 ? 8.758 6.352 -6.398 1 93.62 147 LYS B N 1
ATOM 2423 C CA . LYS B 1 147 ? 8.648 5.184 -7.266 1 93.62 147 LYS B CA 1
ATOM 2424 C C . LYS B 1 147 ? 8.078 3.986 -6.508 1 93.62 147 LYS B C 1
ATOM 2426 O O . LYS B 1 147 ? 7.184 3.301 -7.004 1 93.62 147 LYS B O 1
ATOM 2431 N N . VAL B 1 148 ? 8.586 3.797 -5.387 1 93.88 148 VAL B N 1
ATOM 2432 C CA . VAL B 1 148 ? 8.156 2.678 -4.551 1 93.88 148 VAL B CA 1
ATOM 2433 C C . VAL B 1 148 ? 6.688 2.84 -4.184 1 93.88 148 VAL B C 1
ATOM 2435 O O . VAL B 1 148 ? 5.906 1.893 -4.289 1 93.88 148 VAL B O 1
ATOM 2438 N N . LEU B 1 149 ? 6.309 4.023 -3.793 1 95.88 149 LEU B N 1
ATOM 2439 C CA . LEU B 1 149 ? 4.941 4.27 -3.344 1 95.88 149 LEU B CA 1
ATOM 2440 C C . LEU B 1 149 ? 3.969 4.227 -4.516 1 95.88 149 LEU B C 1
ATOM 2442 O O . LEU B 1 149 ? 2.799 3.875 -4.344 1 95.88 149 LEU B O 1
ATOM 2446 N N . ASP B 1 150 ? 4.473 4.531 -5.699 1 94.5 150 ASP B N 1
ATOM 2447 C CA . ASP B 1 150 ? 3.635 4.422 -6.891 1 94.5 150 ASP B CA 1
ATOM 2448 C C . ASP B 1 150 ? 3.217 2.975 -7.137 1 94.5 150 ASP B C 1
ATOM 2450 O O . ASP B 1 150 ? 2.137 2.717 -7.672 1 94.5 150 ASP B O 1
ATOM 2454 N N . TYR B 1 151 ? 4.004 2.068 -6.703 1 92.25 151 TYR B N 1
ATOM 2455 C CA . TYR B 1 151 ? 3.693 0.655 -6.895 1 92.25 151 TYR B CA 1
ATOM 2456 C C . TYR B 1 151 ? 2.816 0.131 -5.762 1 92.25 151 TYR B C 1
ATOM 2458 O O . TYR B 1 151 ? 2.008 -0.777 -5.965 1 92.25 151 TYR B O 1
ATOM 2466 N N . THR B 1 152 ? 2.973 0.716 -4.598 1 92.38 152 THR B N 1
ATOM 2467 C CA . THR B 1 152 ? 2.418 0.05 -3.426 1 92.38 152 THR B CA 1
ATOM 2468 C C . THR B 1 152 ? 1.176 0.78 -2.926 1 92.38 152 THR B C 1
ATOM 2470 O O . THR B 1 152 ? 0.363 0.207 -2.197 1 92.38 152 THR B O 1
ATOM 2473 N N . LEU B 1 153 ? 1.028 2.072 -3.273 1 92.81 153 LEU B N 1
ATOM 2474 C CA . LEU B 1 153 ? -0.083 2.875 -2.773 1 92.81 153 LEU B CA 1
ATOM 2475 C C . LEU B 1 153 ? -0.857 3.508 -3.924 1 92.81 153 LEU B C 1
ATOM 2477 O O . LEU B 1 153 ? -2.09 3.561 -3.895 1 92.81 153 LEU B O 1
#

Secondary structure (DSSP, 8-state):
----SS-HHHHHHHHHHHH--B--HHHHHHHHHHHHHHHHHHHHHHHHHHHHHT-SSB-GGGS---HHHHHHHHHHHHHHHHHT--HHHHHHHHHHHS-SSSPBPHHHHHHHHHHHHHHHHHHHHHHHHH-TT-SB--HHHHHHHHHHHHHH-/----SS-HHHHHHHHHHHH--B--HHHHHHHHHHHHHHHHHHHHHHHHHHHHHT-SSB-GGGS---HHHHHHHHHHHHHHHTTT--HHHHHHHHHHHS-SSSPBPHHHHHHHHHHHHHHHHHHHHHHHHH-TT-SB--HHHHHHHHHHHHHH-

Organism: Thermococcus gammatolerans (strain DSM 15229 / JCM 11827 / EJ3) (NCBI:txid593117)

Foldseek 3Di:
DPDQLFDPVLLQQLLCVQQLAGEDDVVVVLLSVLLLVVLLVQVQQQVVQCVVVVHLARDPVSGPQDPVLVVLLVVSVVVVVVVCRDLVSQVVSNPVRDDPRHYHDPVRSVCSSSSSSSSSSQLSVQLCVVPVPDHYDDPVSSVVSSVVVVVVD/DPPQLFDPVLLQQLLCVQQLAGEDDVVVVLLSVLLLVVLLVQVQQQVVQCVVVVHLARDPVSGPQDPVLVVLLVVSVVVVVVVCRDLVSQLVSNPVRDDPRHYHDPVRSVCSRSSSSSSSSQLSVQLCVVPVPDHYDDPVSSVVSSVVVVVVD

Solvent-accessible surface area (backbone atoms only — not comparable to full-atom values): 16258 Å² total; per-residue (Å²): 123,86,80,58,58,62,53,68,74,55,50,38,51,51,34,34,75,74,53,55,33,46,59,55,70,75,54,47,52,55,51,44,52,52,36,53,51,47,52,47,37,38,47,51,46,11,49,52,31,18,60,73,69,68,47,78,37,32,47,66,66,28,36,41,64,21,48,16,37,46,54,47,35,63,64,38,47,67,60,45,62,75,63,62,66,57,45,61,54,44,49,56,53,49,59,73,71,42,79,77,88,49,45,72,29,69,71,41,56,72,39,44,38,52,55,54,50,30,44,50,46,48,46,44,45,41,33,38,68,77,39,71,84,57,45,65,70,49,69,67,48,53,52,48,32,48,55,45,41,54,49,50,54,124,84,81,58,57,62,53,67,74,55,51,40,51,50,35,34,74,73,54,55,33,47,60,55,69,72,55,47,53,56,51,45,54,53,37,54,51,47,52,46,37,37,47,50,46,12,50,52,31,18,58,73,69,69,46,81,39,33,47,65,65,28,38,39,64,20,51,14,36,47,55,47,35,62,64,38,49,69,61,45,64,76,62,63,66,58,46,61,55,45,51,57,54,48,60,72,69,43,78,77,87,50,45,71,29,70,71,41,54,72,40,43,39,52,54,55,50,29,45,51,46,48,46,44,44,40,32,37,68,76,40,72,82,57,45,64,69,50,70,68,49,53,53,49,32,47,55,45,42,54,49,49,55